Protein AF-A0A1V2LQH0-F1 (afdb_monomer_lite)

pLDDT: mean 71.54, std 21.29, range [29.44, 96.75]

Radius of gyration: 44.14 Å; chains: 1; bounding box: 110×47×124 Å

InterPro domains:
  IPR004579 ERCC1/RAD10/SWI10 family [PTHR12749] (112-235)
  IPR010994 RuvA domain 2-like [SSF47781] (163-234)

Foldseek 3Di:
DDDDDDDPPDPPPDPVVVVVVVVVVVVVVVVVVVVVPPPDDDDDDDDDDDDDDDDDDDDDDDDDDDDDPPDDPPPVVVVVVVVVVVVVVVVVVVVVVVVVVVVVVVCCVPPVVVVVVVVVVCVVVVHDDDDDPDPVSVVVVVVVVVVVCVPDPVSVVVVCCVVVVCPVVVVLVVQLVVLVVQPLDDSVNSVQLCVVQVDPVSCLVVLDLVVSVPRPPQDSVNSVSSCCVRVNDPDDDD

Secondary structure (DSSP, 8-state):
--------------HHHHHHHHHHHHHHHHHHHHHHSSS----------------------------------HHHHHHHHHHHHHHHHHHHHHHHHHHHHHHHHHHIIIIIHHHHHHHHHHHHTTPPP---SSHHHHHHHHHHHHHHHHH-HHHHHHHHHHHTSHHHHHHHHHHHHHHHTSTT--HHHHHHHHHHHSSHHHHHHH--HHHHHTSTT--HHHHHHHHHHHHS------

Organism: Pichia kudriavzevii (NCBI:txid4909)

Structure (mmCIF, N/CA/C/O backbone):
data_AF-A0A1V2LQH0-F1
#
_entry.id   AF-A0A1V2LQH0-F1
#
loop_
_atom_site.group_PDB
_atom_site.id
_atom_site.type_symbol
_atom_site.label_atom_id
_atom_site.label_alt_id
_atom_site.label_comp_id
_atom_site.label_asym_id
_atom_site.label_entity_id
_atom_site.label_seq_id
_atom_site.pdbx_PDB_ins_code
_atom_site.Cartn_x
_atom_site.Cartn_y
_atom_site.Cartn_z
_atom_site.occupancy
_atom_site.B_iso_or_equiv
_atom_site.auth_seq_id
_atom_site.auth_comp_id
_atom_site.auth_asym_id
_atom_site.auth_atom_id
_atom_site.pdbx_PDB_model_num
ATOM 1 N N . MET A 1 1 ? 39.963 -11.654 45.039 1.00 34.22 1 MET A N 1
ATOM 2 C CA . MET A 1 1 ? 40.114 -13.074 45.389 1.00 34.22 1 MET A CA 1
ATOM 3 C C . MET A 1 1 ? 38.703 -13.633 45.440 1.00 34.22 1 MET A C 1
ATOM 5 O O . MET A 1 1 ? 38.040 -13.462 46.450 1.00 34.22 1 MET A O 1
ATOM 9 N N . ASP A 1 2 ? 38.078 -13.850 44.282 1.00 34.78 2 ASP A N 1
ATOM 10 C CA . ASP A 1 2 ? 38.042 -15.123 43.516 1.00 34.78 2 ASP A CA 1
ATOM 11 C C . ASP A 1 2 ? 36.635 -15.714 43.760 1.00 34.78 2 ASP A C 1
ATOM 13 O O . ASP A 1 2 ? 36.203 -15.757 44.903 1.00 34.78 2 ASP A O 1
ATOM 17 N N . ASN A 1 3 ? 35.786 -16.117 42.816 1.00 34.09 3 ASN A N 1
ATOM 18 C CA . ASN A 1 3 ? 35.911 -16.420 41.399 1.00 34.09 3 ASN A CA 1
ATOM 19 C C . ASN A 1 3 ? 34.555 -16.191 40.700 1.00 34.09 3 ASN A C 1
ATOM 21 O O . ASN A 1 3 ? 33.496 -16.461 41.268 1.00 34.09 3 ASN A O 1
ATOM 25 N N . ASN A 1 4 ? 34.631 -15.756 39.440 1.00 42.69 4 ASN A N 1
ATOM 26 C CA . ASN A 1 4 ? 33.628 -15.998 38.402 1.00 42.69 4 ASN A CA 1
ATOM 27 C C . ASN A 1 4 ? 33.339 -17.500 38.289 1.00 42.69 4 ASN A C 1
ATOM 29 O O . ASN A 1 4 ? 34.293 -18.267 38.299 1.00 42.69 4 ASN A O 1
ATOM 33 N N . ASP A 1 5 ? 32.084 -17.900 38.075 1.00 40.38 5 ASP A N 1
ATOM 34 C CA . ASP A 1 5 ? 31.718 -18.713 36.905 1.00 40.38 5 ASP A CA 1
ATOM 35 C C . ASP A 1 5 ? 30.205 -18.974 36.874 1.00 40.38 5 ASP A C 1
ATOM 37 O O . ASP A 1 5 ? 29.647 -19.406 37.886 1.00 40.38 5 ASP A O 1
ATOM 41 N N . LYS A 1 6 ? 29.572 -18.747 35.712 1.00 38.22 6 LYS A N 1
ATOM 42 C CA . LYS A 1 6 ? 28.503 -19.574 35.108 1.00 38.22 6 LYS A CA 1
ATOM 43 C C . LYS A 1 6 ? 27.682 -18.814 34.055 1.00 38.22 6 LYS A C 1
ATOM 45 O O . LYS A 1 6 ? 26.882 -17.929 34.343 1.00 38.22 6 LYS A O 1
ATOM 50 N N . THR A 1 7 ? 27.833 -19.328 32.833 1.00 36.62 7 THR A N 1
ATOM 51 C CA . THR A 1 7 ? 26.870 -19.373 31.719 1.00 36.62 7 THR A CA 1
ATOM 52 C C . THR A 1 7 ? 26.747 -18.158 30.799 1.00 36.62 7 THR A C 1
ATOM 54 O O . THR A 1 7 ? 25.668 -17.606 30.612 1.00 36.62 7 THR A O 1
ATOM 57 N N . ALA A 1 8 ? 27.830 -17.853 30.080 1.00 32.44 8 ALA A N 1
ATOM 58 C CA . ALA A 1 8 ? 27.707 -17.456 28.679 1.00 32.44 8 ALA A CA 1
ATOM 59 C C . ALA A 1 8 ? 27.505 -18.736 27.848 1.00 32.44 8 ALA A C 1
ATOM 61 O O . ALA A 1 8 ? 28.406 -19.561 27.728 1.00 32.44 8 ALA A O 1
ATOM 62 N N . LYS A 1 9 ? 26.289 -18.959 27.343 1.00 35.16 9 LYS A N 1
ATOM 63 C CA . LYS A 1 9 ? 26.001 -20.064 26.423 1.00 35.16 9 LYS A CA 1
ATOM 64 C C . LYS A 1 9 ? 26.357 -19.577 25.019 1.00 35.16 9 LYS A C 1
ATOM 66 O O . LYS A 1 9 ? 25.529 -18.957 24.356 1.00 35.16 9 LYS A O 1
ATOM 71 N N . GLU A 1 10 ? 27.612 -19.783 24.625 1.00 35.62 10 GLU A N 1
ATOM 72 C CA . GLU A 1 10 ? 28.077 -19.572 23.253 1.00 35.62 10 GLU A CA 1
ATOM 73 C C . GLU A 1 10 ? 27.173 -20.344 22.289 1.00 35.62 10 GLU A C 1
ATOM 75 O O . GLU A 1 10 ? 26.991 -21.559 22.398 1.00 35.62 10 GLU A O 1
ATOM 80 N N . ILE A 1 11 ? 26.573 -19.620 21.346 1.00 41.00 11 ILE A N 1
ATOM 81 C CA . ILE A 1 11 ? 25.934 -20.212 20.177 1.00 41.00 11 ILE A CA 1
ATOM 82 C C . ILE A 1 11 ? 27.090 -20.690 19.303 1.00 41.00 11 ILE A C 1
ATOM 84 O O . ILE A 1 11 ? 27.660 -19.921 18.533 1.00 41.00 11 ILE A O 1
ATOM 88 N N . ASN A 1 12 ? 27.481 -21.948 19.501 1.00 39.31 12 ASN A N 1
ATOM 89 C CA . ASN A 1 12 ? 28.479 -22.628 18.692 1.00 39.31 12 ASN A CA 1
ATOM 90 C C . ASN A 1 12 ? 27.883 -22.833 17.291 1.00 39.31 12 ASN A C 1
ATOM 92 O O . ASN A 1 12 ? 27.176 -23.802 17.020 1.00 39.31 12 ASN A O 1
ATOM 96 N N . MET A 1 13 ? 28.054 -21.825 16.444 1.00 48.28 13 MET A N 1
ATOM 97 C CA . MET A 1 13 ? 27.671 -21.850 15.043 1.00 48.28 13 MET A CA 1
ATOM 98 C C . MET A 1 13 ? 28.798 -22.582 14.316 1.00 48.28 13 MET A C 1
ATOM 100 O O . MET A 1 13 ? 29.890 -22.036 14.178 1.00 48.28 13 MET A O 1
ATOM 104 N N . ASP A 1 14 ? 28.552 -23.842 13.944 1.00 47.84 14 ASP A N 1
ATOM 105 C CA . ASP A 1 14 ? 29.558 -24.741 13.375 1.00 47.84 14 ASP A CA 1
ATOM 106 C C . ASP A 1 14 ? 30.385 -24.041 12.285 1.00 47.84 14 ASP A C 1
ATOM 108 O O . ASP A 1 14 ? 29.873 -23.612 11.244 1.00 47.84 14 ASP A O 1
ATOM 112 N N . SER A 1 15 ? 31.695 -23.953 12.518 1.00 55.16 15 SER A N 1
ATOM 113 C CA . SER A 1 15 ? 32.688 -23.362 11.611 1.00 55.16 15 SER A CA 1
ATOM 114 C C . SER A 1 15 ? 32.701 -24.021 10.224 1.00 55.16 15 SER A C 1
ATOM 116 O O . SER A 1 15 ? 33.121 -23.403 9.244 1.00 55.16 15 SER A O 1
ATOM 118 N N . SER A 1 16 ? 32.165 -25.240 10.113 1.00 57.38 16 SER A N 1
ATOM 119 C CA . SER A 1 16 ? 31.966 -25.964 8.855 1.00 57.38 16 SER A CA 1
ATOM 120 C C . SER A 1 16 ? 30.895 -25.329 7.957 1.00 57.38 16 SER A C 1
ATOM 122 O O . SER A 1 16 ? 31.034 -25.343 6.732 1.00 57.38 16 SER A O 1
ATOM 124 N N . SER A 1 17 ? 29.862 -24.710 8.539 1.00 56.53 17 SER A N 1
ATOM 125 C CA . SER A 1 17 ? 28.750 -24.113 7.792 1.00 56.53 17 SER A CA 1
ATOM 126 C C . SER A 1 17 ? 29.176 -22.798 7.132 1.00 56.53 17 SER A C 1
ATOM 128 O O . SER A 1 17 ? 28.990 -22.614 5.929 1.00 56.53 17 SER A O 1
ATOM 130 N N . MET A 1 18 ? 29.894 -21.938 7.863 1.00 62.50 18 MET A N 1
ATOM 131 C CA . MET A 1 18 ? 30.517 -20.725 7.308 1.00 62.50 18 MET A CA 1
ATOM 132 C C . MET A 1 18 ? 31.590 -21.043 6.256 1.00 62.50 18 MET A C 1
ATOM 134 O O . MET A 1 18 ? 31.652 -20.369 5.228 1.00 62.50 18 MET A O 1
ATOM 138 N N . ALA A 1 19 ? 32.390 -22.098 6.457 1.00 62.75 19 ALA A N 1
ATOM 139 C CA . ALA A 1 19 ? 33.363 -22.553 5.461 1.00 62.75 19 ALA A CA 1
ATOM 140 C C . ALA A 1 19 ? 32.687 -23.031 4.163 1.00 62.75 19 ALA A C 1
ATOM 142 O O . ALA A 1 19 ? 33.185 -22.755 3.072 1.00 62.75 19 ALA A O 1
ATOM 143 N N . SER A 1 20 ? 31.525 -23.689 4.259 1.00 66.12 20 SER A N 1
ATOM 144 C CA . SER A 1 20 ? 30.758 -24.128 3.087 1.00 66.12 20 SER A CA 1
ATOM 145 C C . SER A 1 20 ? 30.168 -22.958 2.287 1.00 66.12 20 SER A C 1
ATOM 147 O O . SER A 1 20 ? 30.210 -22.973 1.054 1.00 66.12 20 SER A O 1
ATOM 149 N N . VAL A 1 21 ? 29.701 -21.912 2.978 1.00 67.31 21 VAL A N 1
ATOM 150 C CA . VAL A 1 21 ? 29.184 -20.681 2.362 1.00 67.31 21 VAL A CA 1
ATOM 151 C C . VAL A 1 21 ? 30.318 -19.894 1.706 1.00 67.31 21 VAL A C 1
ATOM 153 O O . VAL A 1 21 ? 30.191 -19.491 0.552 1.00 67.31 21 VAL A O 1
ATOM 156 N N . LEU A 1 22 ? 31.463 -19.745 2.378 1.00 68.69 22 LEU A N 1
ATOM 157 C CA . LEU A 1 22 ? 32.648 -19.094 1.807 1.00 68.69 22 LEU A CA 1
ATOM 158 C C . LEU A 1 22 ? 33.198 -19.852 0.592 1.00 68.69 22 LEU A C 1
ATOM 160 O O . LEU A 1 22 ? 33.567 -19.225 -0.399 1.00 68.69 22 LEU A O 1
ATOM 164 N N . ALA A 1 23 ? 33.186 -21.187 0.617 1.00 67.81 23 ALA A N 1
ATOM 165 C CA . ALA A 1 23 ? 33.568 -22.002 -0.534 1.00 67.81 23 ALA A CA 1
ATOM 166 C C . ALA A 1 23 ? 32.584 -21.858 -1.709 1.00 67.81 23 ALA A C 1
ATOM 168 O O . ALA A 1 23 ? 33.001 -21.879 -2.865 1.00 67.81 23 ALA A O 1
ATOM 169 N N . ALA A 1 24 ? 31.284 -21.690 -1.442 1.00 66.75 24 ALA A N 1
ATOM 170 C CA . ALA A 1 24 ? 30.290 -21.423 -2.482 1.00 66.75 24 ALA A CA 1
ATOM 171 C C . ALA A 1 24 ? 30.449 -20.021 -3.097 1.00 66.75 24 ALA A C 1
ATOM 173 O O . ALA A 1 24 ? 30.357 -19.877 -4.314 1.00 66.75 24 ALA A O 1
ATOM 174 N N . VAL A 1 25 ? 30.751 -19.011 -2.277 1.00 73.44 25 VAL A N 1
ATOM 175 C CA . VAL A 1 25 ? 31.028 -17.640 -2.738 1.00 73.44 25 VAL A CA 1
ATOM 176 C C . VAL A 1 25 ? 32.334 -17.575 -3.541 1.00 73.44 25 VAL A C 1
ATOM 178 O O . VAL A 1 25 ? 32.381 -16.893 -4.561 1.00 73.44 25 VAL A O 1
ATOM 181 N N . GLY A 1 26 ? 33.365 -18.328 -3.139 1.00 67.06 26 GLY A N 1
ATOM 182 C CA . GLY A 1 26 ? 34.610 -18.466 -3.903 1.00 67.06 26 GLY A CA 1
ATOM 183 C C . GLY A 1 26 ? 34.381 -19.070 -5.291 1.00 67.06 26 GLY A C 1
ATOM 184 O O . GLY A 1 26 ? 34.800 -18.485 -6.283 1.00 67.06 26 GLY A O 1
ATOM 185 N N . ARG A 1 27 ? 33.608 -20.163 -5.376 1.00 67.75 27 ARG A N 1
ATOM 186 C CA . ARG A 1 27 ? 33.260 -20.798 -6.661 1.00 67.75 27 ARG A CA 1
ATOM 187 C C . ARG A 1 27 ? 32.496 -19.867 -7.608 1.00 67.75 27 ARG A C 1
ATOM 189 O O . ARG A 1 27 ? 32.801 -19.843 -8.793 1.00 67.75 27 ARG A O 1
ATOM 196 N N . MET A 1 28 ? 31.569 -19.054 -7.090 1.00 64.12 28 MET A N 1
ATOM 197 C CA . MET A 1 28 ? 30.862 -18.052 -7.903 1.00 64.12 28 MET A CA 1
ATOM 198 C C . MET A 1 28 ? 31.787 -16.948 -8.440 1.00 64.12 28 MET A C 1
ATOM 200 O O . MET A 1 28 ? 31.543 -16.426 -9.526 1.00 64.12 28 MET A O 1
ATOM 204 N N . ARG A 1 29 ? 32.847 -16.583 -7.706 1.00 65.31 29 ARG A N 1
ATOM 205 C CA . ARG A 1 29 ? 33.834 -15.599 -8.176 1.00 65.31 29 ARG A CA 1
ATOM 206 C C . ARG A 1 29 ? 34.732 -16.177 -9.270 1.00 65.31 29 ARG A C 1
ATOM 208 O O . ARG A 1 29 ? 34.960 -15.508 -10.273 1.00 65.31 29 ARG A O 1
ATOM 215 N N . ASP A 1 30 ? 35.172 -17.420 -9.108 1.00 64.19 30 ASP A N 1
ATOM 216 C CA . ASP A 1 30 ? 36.060 -18.084 -10.069 1.00 64.19 30 ASP A CA 1
ATOM 217 C C . ASP A 1 30 ? 35.333 -18.404 -11.396 1.00 64.19 30 ASP A C 1
ATOM 219 O O . ASP A 1 30 ? 35.929 -18.329 -12.473 1.00 64.19 30 ASP A O 1
ATOM 223 N N . GLU A 1 31 ? 34.023 -18.684 -11.354 1.00 62.97 31 GLU A N 1
ATOM 224 C CA . GLU A 1 31 ? 33.181 -18.810 -12.557 1.00 62.97 31 GLU A CA 1
ATOM 225 C C . GLU A 1 31 ? 33.022 -17.474 -13.309 1.00 62.97 31 GLU A C 1
ATOM 227 O O . GLU A 1 31 ? 32.952 -17.460 -14.540 1.00 62.97 31 GLU A O 1
ATOM 232 N N . PHE A 1 32 ? 33.033 -16.343 -12.597 1.00 55.88 32 PHE A N 1
ATOM 233 C CA . PHE A 1 32 ? 32.940 -15.011 -13.201 1.00 55.88 32 PHE A CA 1
ATOM 234 C C . PHE A 1 32 ? 34.267 -14.559 -13.844 1.00 55.88 32 PHE A C 1
ATOM 236 O O . PHE A 1 32 ? 34.254 -13.921 -14.898 1.00 55.88 32 PHE A O 1
ATOM 243 N N . GLU A 1 33 ? 35.418 -14.932 -13.273 1.00 54.66 33 GLU A N 1
ATOM 244 C CA . GLU A 1 33 ? 36.743 -14.618 -13.843 1.00 54.66 33 GLU A CA 1
ATOM 245 C C . GLU A 1 33 ? 37.107 -15.513 -15.047 1.00 54.66 33 GLU A C 1
ATOM 247 O O . GLU A 1 33 ? 37.666 -15.024 -16.036 1.00 54.66 33 GLU A O 1
ATOM 252 N N . ASN A 1 34 ? 36.709 -16.791 -15.041 1.00 50.84 34 ASN A N 1
ATOM 253 C CA . ASN A 1 34 ? 36.910 -17.694 -16.186 1.00 50.84 34 ASN A CA 1
ATOM 254 C C . ASN A 1 34 ? 35.961 -17.412 -17.367 1.00 50.84 34 ASN A C 1
ATOM 256 O O . ASN A 1 34 ? 36.285 -17.743 -18.506 1.00 50.84 34 ASN A O 1
ATOM 260 N N . GLY A 1 35 ? 34.815 -16.760 -17.136 1.00 41.97 35 GLY A N 1
ATOM 261 C CA . GLY A 1 35 ? 33.926 -16.296 -18.210 1.00 41.97 35 GLY A CA 1
ATOM 262 C C . GLY A 1 35 ? 34.449 -15.069 -18.971 1.00 41.97 35 GLY A C 1
ATOM 263 O O . GLY A 1 35 ? 34.072 -14.852 -20.121 1.00 41.97 35 GLY A O 1
ATOM 264 N N . SER A 1 36 ? 35.340 -14.281 -18.359 1.00 42.34 36 SER A N 1
ATOM 265 C CA . SER A 1 36 ? 35.844 -13.015 -18.920 1.00 42.34 36 SER A CA 1
ATOM 266 C C . SER A 1 36 ? 37.152 -13.167 -19.719 1.00 42.34 36 SER A C 1
ATOM 268 O O . SER A 1 36 ? 37.535 -12.279 -20.476 1.00 42.34 36 SER A O 1
ATOM 270 N N . SER A 1 37 ? 37.832 -14.311 -19.606 1.00 39.25 37 SER A N 1
ATOM 271 C CA . SER A 1 37 ? 39.101 -14.610 -20.295 1.00 39.25 37 SER A CA 1
ATOM 272 C C . SER A 1 37 ? 38.936 -15.336 -21.644 1.00 39.25 37 SER A C 1
ATOM 274 O O . SER A 1 37 ? 39.925 -15.607 -22.320 1.00 39.25 37 SER A O 1
ATOM 276 N N . ALA A 1 38 ? 37.700 -15.600 -22.088 1.00 40.72 38 ALA A N 1
ATOM 277 C CA . ALA A 1 38 ? 37.408 -16.286 -23.354 1.00 40.72 38 ALA A CA 1
ATOM 278 C C . ALA A 1 38 ? 37.284 -15.362 -24.590 1.00 40.72 38 ALA A C 1
ATOM 280 O O . ALA A 1 38 ? 36.949 -15.839 -25.674 1.00 40.72 38 ALA A O 1
ATOM 281 N N . LEU A 1 39 ? 37.554 -14.056 -24.471 1.00 40.28 39 LEU A N 1
ATOM 282 C CA . LEU A 1 39 ? 37.499 -13.107 -25.595 1.00 40.28 39 LEU A CA 1
ATOM 283 C C . LEU A 1 39 ? 38.696 -12.149 -25.629 1.00 40.28 39 LEU A C 1
ATOM 285 O O . LEU A 1 39 ? 38.529 -10.939 -25.719 1.00 40.28 39 LEU A O 1
ATOM 289 N N . THR A 1 40 ? 39.914 -12.681 -25.624 1.00 39.31 40 THR A N 1
ATOM 290 C CA . THR A 1 40 ? 41.080 -11.959 -26.151 1.00 39.31 40 THR A CA 1
ATOM 291 C C . THR A 1 40 ? 42.088 -12.948 -26.734 1.00 39.31 40 THR A C 1
ATOM 293 O O . THR A 1 40 ? 42.411 -13.955 -26.112 1.00 39.31 40 THR A O 1
ATOM 296 N N . ASN A 1 41 ? 42.594 -12.604 -27.926 1.00 34.72 41 ASN A N 1
ATOM 297 C CA . ASN A 1 41 ? 43.759 -13.156 -28.640 1.00 34.72 41 ASN A CA 1
ATOM 298 C C . ASN A 1 41 ? 43.462 -14.135 -29.797 1.00 34.72 41 ASN A C 1
ATOM 300 O O . ASN A 1 41 ? 43.472 -15.354 -29.648 1.00 34.72 41 ASN A O 1
ATOM 304 N N . GLN A 1 42 ? 43.338 -13.572 -31.003 1.00 32.62 42 GLN A N 1
ATOM 305 C CA . GLN A 1 42 ? 43.927 -14.162 -32.210 1.00 32.62 42 GLN A CA 1
ATOM 306 C C . GLN A 1 42 ? 44.938 -13.161 -32.782 1.00 32.62 42 GLN A C 1
ATOM 308 O O . GLN A 1 42 ? 44.631 -12.410 -33.700 1.00 32.62 42 GLN A O 1
ATOM 313 N N . ASP A 1 43 ? 46.143 -13.157 -32.213 1.00 32.25 43 ASP A N 1
ATOM 314 C CA . ASP A 1 43 ? 47.338 -12.617 -32.859 1.00 32.25 43 ASP A CA 1
ATOM 315 C C . ASP A 1 43 ? 48.049 -13.783 -33.554 1.00 32.25 43 ASP A C 1
ATOM 317 O O . ASP A 1 43 ? 48.580 -14.687 -32.906 1.00 32.25 43 ASP A O 1
ATOM 321 N N . THR A 1 44 ? 48.031 -13.800 -34.886 1.00 40.66 44 THR A N 1
ATOM 322 C CA . THR A 1 44 ? 48.867 -14.703 -35.682 1.00 40.66 44 THR A CA 1
ATOM 323 C C . THR A 1 44 ? 50.217 -14.051 -35.947 1.00 40.66 44 THR A C 1
ATOM 325 O O . THR A 1 44 ? 50.335 -13.135 -36.761 1.00 40.66 44 THR A O 1
ATOM 328 N N . ASP A 1 45 ? 51.223 -14.576 -35.260 1.00 33.22 45 ASP A N 1
ATOM 329 C CA . ASP A 1 45 ? 52.650 -14.434 -35.523 1.00 33.22 45 ASP A CA 1
ATOM 330 C C . ASP A 1 45 ? 53.012 -15.067 -36.885 1.00 33.22 45 ASP A C 1
ATOM 332 O O . ASP A 1 45 ? 52.655 -16.214 -37.164 1.00 33.22 45 ASP A O 1
ATOM 336 N N . MET A 1 46 ? 53.714 -14.330 -37.753 1.00 33.41 46 MET A N 1
ATOM 337 C CA . MET A 1 46 ? 54.316 -14.869 -38.981 1.00 33.41 46 MET A CA 1
ATOM 338 C C . MET A 1 46 ? 55.769 -14.412 -39.099 1.00 33.41 46 MET A C 1
ATOM 340 O O . MET A 1 46 ? 56.113 -13.364 -39.650 1.00 33.41 46 MET A O 1
ATOM 344 N N . SER A 1 47 ? 56.615 -15.285 -38.563 1.00 34.19 47 SER A N 1
ATOM 345 C CA . SER A 1 47 ? 58.065 -15.308 -38.656 1.00 34.19 47 SER A CA 1
ATOM 346 C C . SER A 1 47 ? 58.612 -15.323 -40.088 1.00 34.19 47 SER A C 1
ATOM 348 O O . SER A 1 47 ? 58.043 -15.867 -41.034 1.00 34.19 47 SER A O 1
ATOM 350 N N . HIS A 1 48 ? 59.812 -14.756 -40.196 1.00 37.59 48 HIS A N 1
ATOM 351 C CA . HIS A 1 48 ? 60.697 -14.718 -41.351 1.00 37.59 48 HIS A CA 1
ATOM 352 C C . HIS A 1 48 ? 60.796 -16.021 -42.168 1.00 37.59 48 HIS A C 1
ATOM 354 O O . HIS A 1 48 ? 61.300 -17.038 -41.696 1.00 37.59 48 HIS A O 1
ATOM 360 N N . LYS A 1 49 ? 60.554 -15.905 -43.479 1.00 32.25 49 LYS A N 1
ATOM 361 C CA . LYS A 1 49 ? 61.330 -16.618 -44.503 1.00 32.25 49 LYS A CA 1
ATOM 362 C C . LYS A 1 49 ? 61.837 -15.622 -45.540 1.00 32.25 49 LYS A C 1
ATOM 364 O O . LYS A 1 49 ? 61.113 -15.193 -46.430 1.00 32.25 49 LYS A O 1
ATOM 369 N N . ARG A 1 50 ? 63.119 -15.264 -45.420 1.00 31.58 50 ARG A N 1
ATOM 370 C CA . ARG A 1 50 ? 63.894 -14.697 -46.528 1.00 31.58 50 ARG A CA 1
ATOM 371 C C . ARG A 1 50 ? 64.037 -15.780 -47.595 1.00 31.58 50 ARG A C 1
ATOM 373 O O . ARG A 1 50 ? 64.669 -16.801 -47.338 1.00 31.58 50 ARG A O 1
ATOM 380 N N . GLN A 1 51 ? 63.500 -15.532 -48.783 1.00 33.31 51 GLN A N 1
ATOM 381 C CA . GLN A 1 51 ? 63.889 -16.249 -49.991 1.00 33.31 51 GLN A CA 1
ATOM 382 C C . GLN A 1 51 ? 64.591 -15.278 -50.939 1.00 33.31 51 GLN A C 1
ATOM 384 O O . GLN A 1 51 ? 64.151 -14.157 -51.178 1.00 33.31 51 GLN A O 1
ATOM 389 N N . LYS A 1 52 ? 65.761 -15.728 -51.374 1.00 35.00 52 LYS A N 1
ATOM 390 C CA . LYS A 1 52 ? 66.752 -15.067 -52.213 1.00 35.00 52 LYS A CA 1
ATOM 391 C C . LYS A 1 52 ? 66.359 -15.270 -53.680 1.00 35.00 52 LYS A C 1
ATOM 393 O O . LYS A 1 52 ? 66.258 -16.419 -54.091 1.00 35.00 52 LYS A O 1
ATOM 398 N N . VAL A 1 53 ? 66.175 -14.189 -54.439 1.00 35.31 53 VAL A N 1
ATOM 399 C CA . VAL A 1 53 ? 66.156 -14.169 -55.918 1.00 35.31 53 VAL A CA 1
ATOM 400 C C . VAL A 1 53 ? 66.762 -12.818 -56.331 1.00 35.31 53 VAL A C 1
ATOM 402 O O . VAL A 1 53 ? 66.171 -11.775 -56.078 1.00 35.31 53 VAL A O 1
ATOM 405 N N . GLU A 1 54 ? 68.078 -12.724 -56.509 1.00 34.38 54 GLU A N 1
ATOM 406 C CA . GLU A 1 54 ? 68.810 -12.859 -57.781 1.00 34.38 54 GLU A CA 1
ATOM 407 C C . GLU A 1 54 ? 68.366 -11.905 -58.908 1.00 34.38 54 GLU A C 1
ATOM 409 O O . GLU A 1 54 ? 67.317 -12.055 -59.519 1.00 34.38 54 GLU A O 1
ATOM 414 N N . SER A 1 55 ? 69.258 -10.933 -59.147 1.00 30.88 55 SER A N 1
ATOM 415 C CA . SER A 1 55 ? 69.632 -10.301 -60.419 1.00 30.88 55 SER A CA 1
ATOM 416 C C . SER A 1 55 ? 68.536 -9.816 -61.371 1.00 30.88 55 SER A C 1
ATOM 418 O O . SER A 1 55 ? 67.910 -10.578 -62.100 1.00 30.88 55 SER A O 1
ATOM 420 N N . ALA A 1 56 ? 68.471 -8.490 -61.494 1.00 38.56 56 ALA A N 1
ATOM 421 C CA . ALA A 1 56 ? 67.970 -7.817 -62.683 1.00 38.56 56 ALA A CA 1
ATOM 422 C C . ALA A 1 56 ? 68.758 -8.225 -63.942 1.00 38.56 56 ALA A C 1
ATOM 424 O O . ALA A 1 56 ? 69.987 -8.327 -63.887 1.00 38.56 56 ALA A O 1
ATOM 425 N N . PRO A 1 57 ? 68.093 -8.271 -65.104 1.00 40.53 57 PRO A N 1
ATOM 426 C CA . PRO A 1 57 ? 68.697 -7.834 -66.344 1.00 40.53 57 PRO A CA 1
ATOM 427 C C . PRO A 1 57 ? 68.014 -6.553 -66.825 1.00 40.53 57 PRO A C 1
ATOM 429 O O . PRO A 1 57 ? 66.792 -6.405 -66.830 1.00 40.53 57 PRO A O 1
ATOM 432 N N . ALA A 1 58 ? 68.847 -5.602 -67.219 1.00 38.94 58 ALA A N 1
ATOM 433 C CA . ALA A 1 58 ? 68.423 -4.405 -67.909 1.00 38.94 58 ALA A CA 1
ATOM 434 C C . ALA A 1 58 ? 67.989 -4.708 -69.354 1.00 38.94 58 ALA A C 1
ATOM 436 O O . ALA A 1 58 ? 68.510 -5.623 -69.989 1.00 38.94 58 ALA A O 1
ATOM 437 N N . CYS A 1 59 ? 67.170 -3.780 -69.868 1.00 35.97 59 CYS A N 1
ATOM 438 C CA . CYS A 1 59 ? 67.002 -3.373 -71.271 1.00 35.97 59 CYS A CA 1
ATOM 439 C C . CYS A 1 59 ? 65.752 -3.893 -72.004 1.00 35.97 59 CYS A C 1
ATOM 441 O O . CYS A 1 59 ? 65.689 -5.053 -72.382 1.00 35.97 59 CYS A O 1
ATOM 443 N N . PHE A 1 60 ? 64.828 -2.979 -72.340 1.00 29.44 60 PHE A N 1
ATOM 444 C CA . PHE A 1 60 ? 64.686 -2.501 -73.726 1.00 29.44 60 PHE A CA 1
ATOM 445 C C . PHE A 1 60 ? 63.826 -1.223 -73.784 1.00 29.44 60 PHE A C 1
ATOM 447 O O . PHE A 1 60 ? 62.686 -1.205 -73.327 1.00 29.44 60 PHE A O 1
ATOM 454 N N . LYS A 1 61 ? 64.360 -0.131 -74.349 1.00 50.66 61 LYS A N 1
ATOM 455 C CA . LYS A 1 61 ? 63.565 1.053 -74.717 1.00 50.66 61 LYS A CA 1
ATOM 456 C C . LYS A 1 61 ? 62.833 0.750 -76.022 1.00 50.66 61 LYS A C 1
ATOM 458 O O . LYS A 1 61 ? 63.498 0.608 -77.040 1.00 50.66 61 LYS A O 1
ATOM 463 N N . THR A 1 62 ? 61.502 0.766 -76.026 1.00 34.53 62 THR A N 1
ATOM 464 C CA . THR A 1 62 ? 60.731 1.076 -77.239 1.00 34.53 62 THR A CA 1
ATOM 465 C C . THR A 1 62 ? 5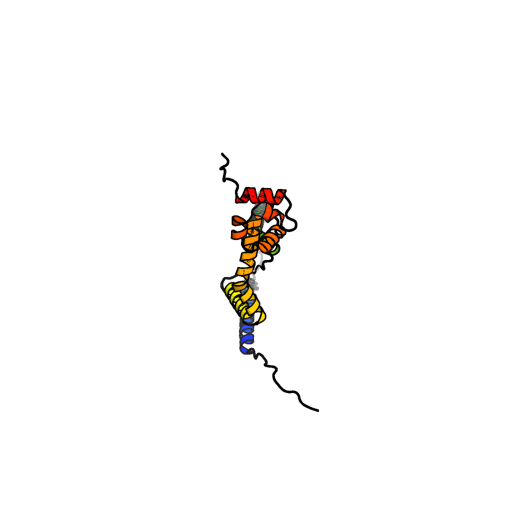9.526 1.960 -76.912 1.00 34.53 62 THR A C 1
ATOM 467 O O . THR A 1 62 ? 58.696 1.642 -76.075 1.00 34.53 62 THR A O 1
ATOM 470 N N . SER A 1 63 ? 59.525 3.112 -77.582 1.00 37.06 63 SER A N 1
ATOM 471 C CA . SER A 1 63 ? 58.402 3.701 -78.313 1.00 37.06 63 SER A CA 1
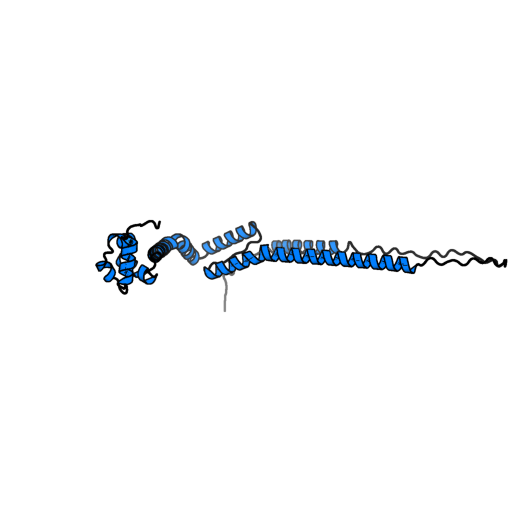ATOM 472 C C . SER A 1 63 ? 57.115 4.065 -77.568 1.00 37.06 63 SER A C 1
ATOM 474 O O . SER A 1 63 ? 56.330 3.232 -77.135 1.00 37.06 63 SER A O 1
ATOM 476 N N . ARG A 1 64 ? 56.876 5.381 -77.569 1.00 45.03 64 ARG A N 1
ATOM 477 C CA . ARG A 1 64 ? 55.614 6.066 -77.282 1.00 45.03 64 ARG A CA 1
ATOM 478 C C . ARG A 1 64 ? 54.417 5.331 -77.897 1.00 45.03 64 ARG A C 1
ATOM 480 O O . ARG A 1 64 ? 54.253 5.342 -79.113 1.00 45.03 64 ARG A O 1
ATOM 487 N N . LEU A 1 65 ? 53.526 4.844 -77.046 1.00 38.69 65 LEU A N 1
ATOM 488 C CA . LEU A 1 65 ? 52.093 4.871 -77.302 1.00 38.69 65 LEU A CA 1
ATOM 489 C C . LEU A 1 65 ? 51.448 5.560 -76.104 1.00 38.69 65 LEU A C 1
ATOM 491 O O . LEU A 1 65 ? 51.661 5.174 -74.957 1.00 38.69 65 LEU A O 1
ATOM 495 N N . ASN A 1 66 ? 50.728 6.639 -76.397 1.00 47.66 66 ASN A N 1
ATOM 496 C CA . ASN A 1 66 ? 49.875 7.335 -75.451 1.00 47.66 66 ASN A CA 1
ATOM 497 C C . ASN A 1 66 ? 48.879 6.336 -74.859 1.00 47.66 66 ASN A C 1
ATOM 499 O O . ASN A 1 66 ? 47.947 5.918 -75.538 1.00 47.66 66 ASN A O 1
ATOM 503 N N . TYR A 1 67 ? 49.068 5.987 -73.594 1.00 42.66 67 TYR A N 1
ATOM 504 C CA . TYR A 1 67 ? 48.020 5.423 -72.762 1.00 42.66 67 TYR A CA 1
ATOM 505 C C . TYR A 1 67 ? 47.941 6.319 -71.532 1.00 42.66 67 TYR A C 1
ATOM 507 O O . TYR A 1 67 ? 48.734 6.196 -70.600 1.00 42.66 67 TYR A O 1
ATOM 515 N N . GLN A 1 68 ? 47.046 7.305 -71.579 1.00 45.50 68 GLN A N 1
ATOM 516 C CA . GLN A 1 68 ? 46.590 7.956 -70.359 1.00 45.50 68 GLN A CA 1
ATOM 517 C C . GLN A 1 68 ? 45.726 6.925 -69.627 1.00 45.50 68 GLN A C 1
ATOM 519 O O . GLN A 1 68 ? 44.731 6.482 -70.202 1.00 45.50 68 GLN A O 1
ATOM 524 N N . PRO A 1 69 ? 46.062 6.503 -68.398 1.00 48.69 69 PRO A N 1
ATOM 525 C CA . PRO A 1 69 ? 45.062 5.871 -67.568 1.00 48.69 69 PRO A CA 1
ATOM 526 C C . PRO A 1 69 ? 44.117 6.990 -67.127 1.00 48.69 69 PRO A C 1
ATOM 528 O O . PRO A 1 69 ? 44.484 7.847 -66.325 1.00 48.69 69 PRO A O 1
ATOM 531 N N . GLU A 1 70 ? 42.910 7.023 -67.681 1.00 55.09 70 GLU A N 1
ATOM 532 C CA . GLU A 1 70 ? 41.803 7.728 -67.044 1.00 55.09 70 GLU A CA 1
ATOM 533 C C . GLU A 1 70 ? 41.614 7.093 -65.659 1.00 55.09 70 GLU A C 1
ATOM 535 O O . GLU A 1 70 ? 41.159 5.957 -65.528 1.00 55.09 70 GLU A O 1
ATOM 540 N N . CYS A 1 71 ? 42.079 7.784 -64.617 1.00 47.38 71 CYS A N 1
ATOM 541 C CA . CYS A 1 71 ? 41.970 7.341 -63.234 1.00 47.38 71 CYS A CA 1
ATOM 542 C C . CYS A 1 71 ? 40.485 7.232 -62.850 1.00 47.38 71 CYS A C 1
ATOM 544 O O . CYS A 1 71 ? 39.807 8.263 -62.819 1.00 47.38 71 CYS A O 1
ATOM 546 N N . PRO A 1 72 ? 39.961 6.045 -62.487 1.00 58.62 72 PRO A N 1
ATOM 547 C CA . PRO A 1 72 ? 38.626 5.959 -61.922 1.00 58.62 72 PRO A CA 1
ATOM 548 C C . PRO A 1 72 ? 38.624 6.691 -60.578 1.00 58.62 72 PRO A C 1
ATOM 550 O O . PRO A 1 72 ? 39.517 6.531 -59.745 1.00 58.62 72 PRO A O 1
ATOM 553 N N . SER A 1 73 ? 37.619 7.527 -60.376 1.00 62.91 73 SER A N 1
ATOM 554 C CA . SER A 1 73 ? 37.413 8.396 -59.223 1.00 62.91 73 SER A CA 1
ATOM 555 C C . SER A 1 73 ? 37.205 7.626 -57.904 1.00 62.91 73 SER A C 1
ATOM 557 O O . SER A 1 73 ? 36.073 7.448 -57.452 1.00 62.91 73 SER A O 1
ATOM 559 N N . TRP A 1 74 ? 38.288 7.214 -57.239 1.00 53.09 74 TRP A N 1
ATOM 560 C CA . TRP A 1 74 ? 38.268 6.598 -55.897 1.00 53.09 74 TRP A CA 1
ATOM 561 C C . TRP A 1 74 ? 37.584 7.460 -54.818 1.00 53.09 74 TRP A C 1
ATOM 563 O O . TRP A 1 74 ? 37.086 6.935 -53.822 1.00 53.09 74 TRP A O 1
ATOM 573 N N . ASN A 1 75 ? 37.494 8.776 -55.037 1.00 67.31 75 ASN A N 1
ATOM 574 C CA . ASN A 1 75 ? 36.841 9.711 -54.119 1.00 67.31 75 ASN A CA 1
ATOM 575 C C . ASN A 1 75 ? 35.343 9.429 -53.943 1.00 67.31 75 ASN A C 1
ATOM 577 O O . ASN A 1 75 ? 34.839 9.521 -52.827 1.00 67.31 75 ASN A O 1
ATOM 581 N N . HIS A 1 76 ? 34.623 9.052 -55.005 1.00 73.38 76 HIS A N 1
ATOM 582 C CA . HIS A 1 76 ? 33.180 8.821 -54.896 1.00 73.38 76 HIS A CA 1
ATOM 583 C C . HIS A 1 76 ? 32.866 7.571 -54.064 1.00 73.38 76 HIS A C 1
ATOM 585 O O . HIS A 1 76 ? 32.009 7.632 -53.187 1.00 73.38 76 HIS A O 1
ATOM 591 N N . THR A 1 77 ? 33.604 6.474 -54.250 1.00 81.81 77 THR A N 1
ATOM 592 C CA . THR A 1 77 ? 33.416 5.234 -53.477 1.00 81.81 77 THR A CA 1
ATOM 593 C C . THR A 1 77 ? 33.683 5.440 -51.984 1.00 81.81 77 THR A C 1
ATOM 595 O O . THR A 1 77 ? 32.914 4.961 -51.152 1.00 81.81 77 THR A O 1
ATOM 598 N N . TYR A 1 78 ? 34.725 6.199 -51.629 1.00 84.00 78 TYR A N 1
ATOM 599 C CA . TYR A 1 78 ? 35.055 6.487 -50.229 1.00 84.00 78 TYR A CA 1
ATOM 600 C C . TYR A 1 78 ? 33.979 7.342 -49.542 1.00 84.00 78 TYR A C 1
ATOM 602 O O . TYR A 1 78 ? 33.584 7.056 -48.413 1.00 84.00 78 TYR A O 1
ATOM 610 N N . ILE A 1 79 ? 33.447 8.347 -50.247 1.00 89.06 79 ILE A N 1
ATOM 611 C CA . ILE A 1 79 ? 32.344 9.184 -49.755 1.00 89.06 79 ILE A CA 1
ATOM 612 C C . ILE A 1 79 ? 31.080 8.338 -49.531 1.00 89.06 79 ILE A C 1
ATOM 614 O O . ILE A 1 79 ? 30.441 8.472 -48.490 1.00 89.06 79 ILE A O 1
ATOM 618 N N . TYR A 1 80 ? 30.746 7.425 -50.450 1.00 89.94 80 TYR A N 1
ATOM 619 C CA . TYR A 1 80 ? 29.598 6.524 -50.289 1.00 89.94 80 TYR A CA 1
ATOM 620 C C . TYR A 1 80 ? 29.736 5.594 -49.078 1.00 89.94 80 TYR A C 1
ATOM 622 O O . TYR A 1 80 ? 28.790 5.466 -48.301 1.00 89.94 80 TYR A O 1
ATOM 630 N N . ILE A 1 81 ? 30.907 4.979 -48.882 1.00 91.31 81 ILE A N 1
ATOM 631 C CA . ILE A 1 81 ? 31.165 4.106 -47.726 1.00 91.31 81 ILE A CA 1
ATOM 632 C C . ILE A 1 81 ? 31.082 4.906 -46.419 1.00 91.31 81 ILE A C 1
ATOM 634 O O . ILE A 1 81 ? 30.468 4.447 -45.456 1.00 91.31 81 ILE A O 1
ATOM 638 N N . TYR A 1 82 ? 31.638 6.120 -46.388 1.00 92.94 82 TYR A N 1
ATOM 639 C CA . TYR A 1 82 ? 31.574 6.991 -45.215 1.00 92.94 82 TYR A CA 1
ATOM 640 C C . TYR A 1 82 ? 30.133 7.378 -44.857 1.00 92.94 82 TYR A C 1
ATOM 642 O O . TYR A 1 82 ? 29.730 7.249 -43.702 1.00 92.94 82 TYR A O 1
ATOM 650 N N . ILE A 1 83 ? 29.334 7.794 -45.847 1.00 93.81 83 ILE A N 1
ATOM 651 C CA . ILE A 1 83 ? 27.915 8.122 -45.649 1.00 93.81 83 ILE A CA 1
ATOM 652 C C . ILE A 1 83 ? 27.143 6.889 -45.163 1.00 93.81 83 ILE A C 1
ATOM 654 O O . ILE A 1 83 ? 26.338 6.999 -44.240 1.00 93.81 83 ILE A O 1
ATOM 658 N N . TYR A 1 84 ? 27.413 5.710 -45.728 1.00 94.69 84 TYR A N 1
ATOM 659 C CA . TYR A 1 84 ? 26.769 4.463 -45.313 1.00 94.69 84 TYR A CA 1
ATOM 660 C C . TYR A 1 84 ? 27.070 4.113 -43.849 1.00 94.69 84 TYR A C 1
ATOM 662 O O . TYR A 1 84 ? 26.147 3.850 -43.077 1.00 94.69 84 TYR A O 1
ATOM 670 N N . ILE A 1 85 ? 28.341 4.172 -43.438 1.00 94.75 85 ILE A N 1
ATOM 671 C CA . ILE A 1 85 ? 28.748 3.922 -42.047 1.00 94.75 85 ILE A CA 1
ATOM 672 C C . ILE A 1 85 ? 28.125 4.964 -41.109 1.00 94.75 85 ILE A C 1
ATOM 674 O O . ILE A 1 85 ? 27.626 4.606 -40.044 1.00 94.75 85 ILE A O 1
ATOM 678 N N . TYR A 1 86 ? 28.101 6.237 -41.509 1.00 95.94 86 TYR A N 1
ATOM 679 C CA . TYR A 1 86 ? 27.493 7.306 -40.719 1.00 95.94 86 TYR A CA 1
ATOM 680 C C . TYR A 1 86 ? 25.995 7.072 -40.488 1.00 95.94 86 TYR A C 1
ATOM 682 O O . TYR A 1 86 ? 25.530 7.133 -39.350 1.00 95.94 86 TYR A O 1
ATOM 690 N N . ILE A 1 87 ? 25.246 6.743 -41.546 1.00 95.69 87 ILE A N 1
ATOM 691 C CA . ILE A 1 87 ? 23.815 6.424 -41.448 1.00 95.69 87 ILE A CA 1
ATOM 692 C C . ILE A 1 87 ? 23.603 5.186 -40.569 1.00 95.69 87 ILE A C 1
ATOM 694 O O . ILE A 1 87 ? 22.711 5.186 -39.724 1.00 95.69 87 ILE A O 1
ATOM 698 N N . TYR A 1 88 ? 24.437 4.155 -40.716 1.00 96.12 88 TYR A N 1
ATOM 699 C CA . TYR A 1 88 ? 24.343 2.941 -39.907 1.00 96.12 88 TYR A CA 1
ATOM 700 C C . TYR A 1 88 ? 24.547 3.224 -38.413 1.00 96.12 88 TYR A C 1
ATOM 702 O O . TYR A 1 88 ? 23.731 2.810 -37.588 1.00 96.12 88 TYR A O 1
ATOM 710 N N . ILE A 1 89 ? 25.590 3.982 -38.059 1.00 96.19 89 ILE A N 1
ATOM 711 C CA . ILE A 1 89 ? 25.853 4.385 -36.671 1.00 96.19 89 ILE A CA 1
ATOM 712 C C . ILE A 1 89 ? 24.703 5.247 -36.138 1.00 96.19 89 ILE A C 1
ATOM 714 O O . ILE A 1 89 ? 24.258 5.041 -35.009 1.00 96.19 89 ILE A O 1
ATOM 718 N N . TYR A 1 90 ? 24.182 6.174 -36.944 1.00 96.56 90 TYR A N 1
ATOM 719 C CA . TYR A 1 90 ? 23.055 7.021 -36.556 1.00 96.56 90 TYR A CA 1
ATOM 720 C C . TYR A 1 90 ? 21.801 6.198 -36.237 1.00 96.56 90 TYR A C 1
ATOM 722 O O . TYR A 1 90 ? 21.198 6.377 -35.177 1.00 96.56 90 TYR A O 1
ATOM 730 N N . ILE A 1 91 ? 21.439 5.256 -37.112 1.00 96.31 91 ILE A N 1
ATOM 731 C CA . ILE A 1 91 ? 20.295 4.360 -36.900 1.00 96.31 91 ILE A CA 1
ATOM 732 C C . ILE A 1 91 ? 20.517 3.495 -35.654 1.00 96.31 91 ILE A C 1
ATOM 734 O O . ILE A 1 91 ? 19.604 3.350 -34.843 1.00 96.31 91 ILE A O 1
ATOM 738 N N . TYR A 1 92 ? 21.725 2.962 -35.461 1.00 96.50 92 TYR A N 1
ATOM 739 C CA . TYR A 1 92 ? 22.054 2.146 -34.293 1.00 96.50 92 TYR A CA 1
ATOM 740 C C . TYR A 1 92 ? 21.883 2.920 -32.979 1.00 96.50 92 TYR A C 1
ATOM 742 O O . TYR A 1 92 ? 21.207 2.451 -32.061 1.00 96.50 92 TYR A O 1
ATOM 750 N N . ILE A 1 93 ? 22.436 4.135 -32.906 1.00 96.62 93 ILE A N 1
ATOM 751 C CA . ILE A 1 93 ? 22.298 5.003 -31.730 1.00 96.62 93 ILE A CA 1
ATOM 752 C C . ILE A 1 93 ? 20.824 5.360 -31.500 1.00 96.62 93 ILE A C 1
ATOM 754 O O . ILE A 1 93 ? 20.356 5.319 -30.363 1.00 96.62 93 ILE A O 1
ATOM 758 N N . TYR A 1 94 ? 20.075 5.661 -32.564 1.00 96.75 94 TYR A N 1
ATOM 759 C CA . TYR A 1 94 ? 18.653 5.986 -32.466 1.00 96.75 94 TYR A CA 1
ATOM 760 C C . TYR A 1 94 ? 17.835 4.830 -31.875 1.00 96.75 94 TYR A C 1
ATOM 762 O O . TYR A 1 94 ? 17.073 5.033 -30.927 1.00 96.75 94 TYR A O 1
ATOM 770 N N . ILE A 1 95 ? 18.029 3.609 -32.384 1.00 96.56 95 ILE A N 1
ATOM 771 C CA . ILE A 1 95 ? 17.347 2.412 -31.875 1.00 96.56 95 ILE A CA 1
ATOM 772 C C . ILE A 1 95 ? 17.721 2.167 -30.408 1.00 96.56 95 ILE A C 1
ATOM 774 O O . ILE A 1 95 ? 16.843 1.895 -29.589 1.00 96.56 95 ILE A O 1
ATOM 778 N N . TYR A 1 96 ? 19.000 2.311 -30.053 1.00 96.75 96 TYR A N 1
ATOM 779 C CA . TYR A 1 96 ? 19.463 2.116 -28.680 1.00 96.75 96 TYR A CA 1
ATOM 780 C C . TYR A 1 96 ? 18.801 3.093 -27.698 1.00 96.75 96 TYR A C 1
ATOM 782 O O . TYR A 1 96 ? 18.274 2.679 -26.663 1.00 96.75 96 TYR A O 1
ATOM 790 N N . ILE A 1 97 ? 18.769 4.385 -28.044 1.00 96.50 97 ILE A N 1
ATOM 791 C CA . ILE A 1 97 ? 18.114 5.411 -27.222 1.00 96.50 97 ILE A CA 1
ATOM 792 C C . ILE A 1 97 ? 16.612 5.124 -27.100 1.00 96.50 97 ILE A C 1
ATOM 794 O O . ILE A 1 97 ? 16.055 5.235 -26.007 1.00 96.50 97 ILE A O 1
ATOM 798 N N . TYR A 1 98 ? 15.956 4.719 -28.189 1.00 96.50 98 TYR A N 1
ATOM 799 C CA . TYR A 1 98 ? 14.529 4.399 -28.177 1.00 96.50 98 TYR A CA 1
ATOM 800 C C . TYR A 1 98 ? 14.201 3.246 -27.217 1.00 96.50 98 TYR A C 1
ATOM 802 O O . TYR A 1 98 ? 13.312 3.375 -26.372 1.00 96.50 98 TYR A O 1
ATOM 810 N N . ILE A 1 99 ? 14.956 2.145 -27.296 1.00 96.19 99 ILE A N 1
ATOM 811 C CA . ILE A 1 99 ? 14.785 0.992 -26.400 1.00 96.19 99 ILE A CA 1
ATOM 812 C C . ILE A 1 99 ? 15.029 1.406 -24.943 1.00 96.19 99 ILE A C 1
ATOM 814 O O . ILE A 1 99 ? 14.252 1.037 -24.062 1.00 96.19 99 ILE A O 1
ATOM 818 N N . TYR A 1 100 ? 16.063 2.210 -24.683 1.00 96.19 100 TYR A N 1
ATOM 819 C CA . TYR A 1 100 ? 16.373 2.693 -23.338 1.00 96.19 100 TYR A CA 1
ATOM 820 C C . TYR A 1 100 ? 15.220 3.503 -22.726 1.00 96.19 100 TYR A C 1
ATOM 822 O O . TYR A 1 100 ? 14.798 3.231 -21.599 1.00 96.19 100 TYR A O 1
ATOM 830 N N . ILE A 1 101 ? 14.669 4.460 -23.480 1.00 95.81 101 ILE A N 1
ATOM 831 C CA . ILE A 1 101 ? 13.530 5.273 -23.028 1.00 95.81 101 ILE A CA 1
ATOM 832 C C . ILE A 1 101 ? 12.312 4.384 -22.758 1.00 95.81 101 ILE A C 1
ATOM 834 O O . ILE A 1 101 ? 11.641 4.554 -21.739 1.00 95.81 101 ILE A O 1
ATOM 838 N N . TYR A 1 102 ? 12.042 3.412 -23.632 1.00 94.38 102 TYR A N 1
ATOM 839 C CA . TYR A 1 102 ? 10.913 2.499 -23.468 1.00 94.38 102 TYR A CA 1
ATOM 840 C C . TYR A 1 102 ? 11.016 1.677 -22.175 1.00 94.38 102 TYR A C 1
ATOM 842 O O . TYR A 1 102 ? 10.063 1.630 -21.394 1.00 94.38 102 TYR A O 1
ATOM 850 N N . ILE A 1 103 ? 12.186 1.088 -21.907 1.00 93.94 103 ILE A N 1
ATOM 851 C CA . ILE A 1 103 ? 12.438 0.331 -20.672 1.00 93.94 103 ILE A CA 1
ATOM 852 C C . ILE A 1 103 ? 12.264 1.233 -19.443 1.00 93.94 103 ILE A C 1
ATOM 854 O O . ILE A 1 103 ? 11.635 0.826 -18.465 1.00 93.94 103 ILE A O 1
ATOM 858 N N . TYR A 1 104 ? 12.768 2.468 -19.492 1.00 93.19 104 TYR A N 1
ATOM 859 C CA . TYR A 1 104 ? 12.649 3.413 -18.382 1.00 93.19 104 TYR A CA 1
ATOM 860 C C . TYR A 1 104 ? 11.188 3.758 -18.060 1.00 93.19 104 TYR A C 1
ATOM 862 O O . TYR A 1 104 ? 10.775 3.693 -16.900 1.00 93.19 104 TYR A O 1
ATOM 870 N N . ILE A 1 105 ? 10.388 4.068 -19.085 1.00 92.12 105 ILE A N 1
ATOM 871 C CA . ILE A 1 105 ? 8.954 4.351 -18.926 1.00 92.12 105 ILE A CA 1
ATOM 872 C C . ILE A 1 105 ? 8.234 3.131 -18.342 1.00 92.12 105 ILE A C 1
ATOM 874 O O . ILE A 1 105 ? 7.427 3.276 -17.421 1.00 92.12 105 ILE A O 1
ATOM 878 N N . TYR A 1 106 ? 8.555 1.931 -18.830 1.00 90.88 106 TYR A N 1
ATOM 879 C CA . TYR A 1 106 ? 7.960 0.695 -18.332 1.00 90.88 106 TYR A CA 1
ATOM 880 C C . TYR A 1 106 ? 8.254 0.494 -16.836 1.00 90.88 106 TYR A C 1
ATOM 882 O O . TYR A 1 106 ? 7.335 0.322 -16.039 1.00 90.88 106 TYR A O 1
ATOM 890 N N . ILE A 1 107 ? 9.514 0.603 -16.409 1.00 88.88 107 ILE A N 1
ATOM 891 C CA . ILE A 1 107 ? 9.876 0.469 -14.987 1.00 88.88 107 ILE A CA 1
ATOM 892 C C . ILE A 1 107 ? 9.158 1.524 -14.133 1.00 88.88 107 ILE A C 1
ATOM 894 O O . ILE A 1 107 ? 8.634 1.207 -13.062 1.00 88.88 107 ILE A O 1
ATOM 898 N N . TYR A 1 108 ? 9.094 2.769 -14.606 1.00 88.12 108 TYR A N 1
ATOM 899 C CA . TYR A 1 108 ? 8.458 3.855 -13.864 1.00 88.12 108 TYR A CA 1
ATOM 900 C C . TYR A 1 108 ? 6.959 3.608 -13.631 1.00 88.12 108 TYR A C 1
ATOM 902 O O . TYR A 1 108 ? 6.480 3.733 -12.500 1.00 88.12 108 TYR A O 1
ATOM 910 N N . ILE A 1 109 ? 6.228 3.210 -14.675 1.00 86.69 109 ILE A N 1
ATOM 911 C CA . ILE A 1 109 ? 4.783 2.960 -14.594 1.00 86.69 109 ILE A CA 1
ATOM 912 C C . ILE A 1 109 ? 4.488 1.707 -13.764 1.00 86.69 109 ILE A C 1
ATOM 914 O O . ILE A 1 109 ? 3.631 1.746 -12.884 1.00 86.69 109 ILE A O 1
ATOM 918 N N . TYR A 1 110 ? 5.186 0.599 -14.022 1.00 83.69 110 TYR A N 1
ATOM 919 C CA . TYR A 1 110 ? 4.815 -0.694 -13.442 1.00 83.69 110 TYR A CA 1
ATOM 920 C C . TYR A 1 110 ? 5.369 -0.930 -12.035 1.00 83.69 110 TYR A C 1
ATOM 922 O O . TYR A 1 110 ? 4.725 -1.616 -11.245 1.00 83.69 110 TYR A O 1
ATOM 930 N N . LEU A 1 111 ? 6.539 -0.379 -11.700 1.00 79.31 111 LEU A N 1
ATOM 931 C CA . LEU A 1 111 ? 7.178 -0.626 -10.405 1.00 79.31 111 LEU A CA 1
ATOM 932 C C . LEU A 1 111 ? 7.039 0.569 -9.459 1.00 79.31 111 LEU A C 1
ATOM 934 O O . LEU A 1 111 ? 6.694 0.402 -8.289 1.00 79.31 111 LEU A O 1
ATOM 938 N N . HIS A 1 112 ? 7.297 1.782 -9.949 1.00 81.50 112 HIS A N 1
ATOM 939 C CA . HIS A 1 112 ? 7.447 2.944 -9.075 1.00 81.50 112 HIS A CA 1
ATOM 940 C C . HIS A 1 112 ? 6.106 3.594 -8.698 1.00 81.50 112 HIS A C 1
ATOM 942 O O . HIS A 1 112 ? 5.909 3.959 -7.537 1.00 81.50 112 HIS A O 1
ATOM 948 N N . ALA A 1 113 ? 5.164 3.719 -9.639 1.00 83.44 113 ALA A N 1
ATOM 949 C CA . ALA A 1 113 ? 3.849 4.311 -9.373 1.00 83.44 113 ALA A CA 1
ATOM 950 C C . ALA A 1 113 ? 3.047 3.584 -8.264 1.00 83.44 113 ALA A C 1
ATOM 952 O O . ALA A 1 113 ? 2.685 4.241 -7.282 1.00 83.44 113 ALA A O 1
ATOM 953 N N . PRO A 1 114 ? 2.825 2.252 -8.324 1.00 85.62 114 PRO A N 1
ATOM 954 C CA . PRO A 1 114 ? 2.010 1.570 -7.316 1.00 85.62 114 PRO A CA 1
ATOM 955 C C . PRO A 1 114 ? 2.669 1.546 -5.929 1.00 85.62 114 PRO A C 1
ATOM 957 O O . PRO A 1 114 ? 1.985 1.713 -4.921 1.00 85.62 114 PRO A O 1
ATOM 960 N N . LEU A 1 115 ? 3.996 1.393 -5.843 1.00 87.88 115 LEU A N 1
ATOM 961 C CA . LEU A 1 115 ? 4.702 1.376 -4.555 1.00 87.88 115 LEU A CA 1
ATOM 962 C C . LEU A 1 115 ? 4.613 2.719 -3.822 1.00 87.88 115 LEU A C 1
ATOM 964 O O . LEU A 1 115 ? 4.432 2.746 -2.603 1.00 87.88 115 LEU A O 1
ATOM 968 N N . VAL A 1 116 ? 4.703 3.837 -4.546 1.00 88.12 116 VAL A N 1
ATOM 969 C CA . VAL A 1 116 ? 4.580 5.175 -3.947 1.00 88.12 116 VAL A CA 1
ATOM 970 C C . VAL A 1 116 ? 3.170 5.409 -3.411 1.00 88.12 116 VAL A C 1
ATOM 972 O O . VAL A 1 116 ? 3.013 5.957 -2.317 1.00 88.12 116 VAL A O 1
ATOM 975 N N . GLU A 1 117 ? 2.142 4.996 -4.149 1.00 88.56 117 GLU A N 1
ATOM 976 C CA . GLU A 1 117 ? 0.752 5.121 -3.705 1.00 88.56 117 GLU A CA 1
ATOM 977 C C . GLU A 1 117 ? 0.458 4.248 -2.486 1.00 88.56 117 GLU A C 1
ATOM 979 O O . GLU A 1 117 ? -0.115 4.736 -1.506 1.00 88.56 117 GLU A O 1
ATOM 984 N N . LEU A 1 118 ? 0.929 2.999 -2.491 1.00 89.44 118 LEU A N 1
ATOM 985 C CA . LEU A 1 118 ? 0.803 2.099 -1.347 1.00 89.44 118 LEU A CA 1
ATOM 986 C C . LEU A 1 118 ? 1.525 2.643 -0.114 1.00 89.44 118 LEU A C 1
ATOM 988 O O . LEU A 1 118 ? 0.974 2.587 0.983 1.00 89.44 118 LEU A O 1
ATOM 992 N N . ASN A 1 119 ? 2.714 3.226 -0.275 1.00 89.44 119 ASN A N 1
ATOM 993 C CA . ASN A 1 119 ? 3.445 3.809 0.847 1.00 89.44 119 ASN A CA 1
ATOM 994 C C . ASN A 1 119 ? 2.714 5.034 1.428 1.00 89.44 119 ASN A C 1
ATOM 996 O O . ASN A 1 119 ? 2.551 5.154 2.642 1.00 89.44 119 ASN A O 1
ATOM 1000 N N . LYS A 1 120 ? 2.175 5.911 0.569 1.00 89.50 120 LYS A N 1
ATOM 1001 C CA . LYS A 1 120 ? 1.325 7.034 1.010 1.00 89.50 120 LYS A CA 1
ATOM 1002 C C . LYS A 1 120 ? 0.089 6.541 1.768 1.00 89.50 120 LYS A C 1
ATOM 1004 O O . LYS A 1 120 ? -0.260 7.100 2.809 1.00 89.50 120 LYS A O 1
ATOM 1009 N N . PHE A 1 121 ? -0.564 5.494 1.263 1.00 89.69 121 PHE A N 1
ATOM 1010 C CA . PHE A 1 121 ? -1.716 4.879 1.919 1.00 89.69 121 PHE A CA 1
ATOM 1011 C C . PHE A 1 121 ? -1.342 4.252 3.269 1.00 89.69 121 PHE A C 1
ATOM 1013 O O . PHE A 1 121 ? -2.082 4.407 4.243 1.00 89.69 121 PHE A O 1
ATOM 1020 N N . ALA A 1 122 ? -0.186 3.592 3.346 1.00 90.12 122 ALA A N 1
ATOM 1021 C CA . ALA A 1 122 ? 0.310 2.972 4.565 1.00 90.12 122 ALA A CA 1
ATOM 1022 C C . ALA A 1 122 ? 0.581 4.016 5.657 1.00 90.12 122 ALA A C 1
ATOM 1024 O O . ALA A 1 122 ? 0.083 3.871 6.772 1.00 90.12 122 ALA A O 1
ATOM 1025 N N . ILE A 1 123 ? 1.258 5.119 5.320 1.00 88.31 123 ILE A N 1
ATOM 1026 C CA . ILE A 1 123 ? 1.528 6.224 6.256 1.00 88.31 123 ILE A CA 1
ATOM 1027 C C . ILE A 1 123 ? 0.222 6.841 6.769 1.00 88.31 123 ILE A C 1
ATOM 1029 O O . ILE A 1 123 ? 0.082 7.090 7.964 1.00 88.31 123 ILE A O 1
ATOM 1033 N N . ARG A 1 124 ? -0.764 7.053 5.888 1.00 85.44 124 ARG A N 1
ATOM 1034 C CA . ARG A 1 124 ? -2.052 7.657 6.266 1.00 85.44 124 ARG A CA 1
ATOM 1035 C C . ARG A 1 124 ? -2.859 6.798 7.244 1.00 85.44 124 ARG A C 1
ATOM 1037 O O . ARG A 1 124 ? -3.604 7.351 8.047 1.00 85.44 124 ARG A O 1
ATOM 1044 N N . ASN A 1 125 ? -2.724 5.476 7.167 1.00 87.75 125 ASN A N 1
ATOM 1045 C CA . ASN A 1 125 ? -3.464 4.526 8.001 1.00 87.75 125 ASN A CA 1
ATOM 1046 C C . ASN A 1 125 ? -2.612 3.906 9.123 1.00 87.75 125 ASN A C 1
ATOM 1048 O O . ASN A 1 125 ? -3.069 2.968 9.774 1.00 87.75 125 ASN A O 1
ATOM 1052 N N . SER A 1 126 ? -1.387 4.399 9.349 1.00 88.81 126 SER A N 1
ATOM 1053 C CA . SER A 1 126 ? -0.439 3.839 10.325 1.00 88.81 126 SER A CA 1
ATOM 1054 C C . SER A 1 126 ? -0.166 2.338 10.121 1.00 88.81 126 SER A C 1
ATOM 1056 O O . SER A 1 126 ? -0.082 1.571 11.079 1.00 88.81 126 SER A O 1
ATOM 1058 N N . LEU A 1 127 ? -0.046 1.910 8.862 1.00 85.50 127 LEU A N 1
ATOM 1059 C CA . LEU A 1 127 ? 0.289 0.539 8.474 1.00 85.50 127 LEU A CA 1
ATOM 1060 C C . LEU A 1 127 ? 1.788 0.422 8.175 1.00 85.50 127 LEU A C 1
ATOM 1062 O O . LEU A 1 127 ? 2.404 1.344 7.643 1.00 85.50 127 LEU A O 1
ATOM 1066 N N . THR A 1 128 ? 2.369 -0.742 8.462 1.00 85.88 128 THR A N 1
ATOM 1067 C CA . THR A 1 128 ? 3.742 -1.077 8.064 1.00 85.88 128 THR A CA 1
ATOM 1068 C C . THR A 1 128 ? 3.709 -1.927 6.799 1.00 85.88 128 THR A C 1
ATOM 1070 O O . THR A 1 128 ? 3.107 -2.999 6.787 1.00 85.88 128 THR A O 1
ATOM 1073 N N . LEU A 1 129 ? 4.354 -1.450 5.734 1.00 88.12 129 LEU A N 1
ATOM 1074 C CA . LEU A 1 129 ? 4.490 -2.184 4.478 1.00 88.12 129 LEU A CA 1
ATOM 1075 C C . LEU A 1 129 ? 5.744 -3.069 4.524 1.00 88.12 129 LEU A C 1
ATOM 1077 O O . LEU A 1 129 ? 6.836 -2.575 4.797 1.00 88.12 129 LEU A O 1
ATOM 1081 N N . LEU A 1 130 ? 5.591 -4.361 4.231 1.00 90.19 130 LEU A N 1
ATOM 1082 C CA . LEU A 1 130 ? 6.694 -5.308 4.049 1.00 90.19 130 LEU A CA 1
ATOM 1083 C C . LEU A 1 130 ? 6.686 -5.788 2.597 1.00 90.19 130 LEU A C 1
ATOM 1085 O O . LEU A 1 130 ? 5.668 -6.284 2.118 1.00 90.19 130 LEU A O 1
ATOM 1089 N N . VAL A 1 131 ? 7.811 -5.633 1.903 1.00 90.31 131 VAL A N 1
ATOM 1090 C CA . VAL A 1 131 ? 7.976 -6.071 0.512 1.00 90.31 131 VAL A CA 1
ATOM 1091 C C . VAL A 1 131 ? 8.770 -7.373 0.511 1.00 90.31 131 VAL A C 1
ATOM 1093 O O . VAL A 1 131 ? 9.827 -7.443 1.130 1.00 90.31 131 VAL A O 1
ATOM 1096 N N . ALA A 1 132 ? 8.262 -8.395 -0.177 1.00 93.25 132 ALA A N 1
ATOM 1097 C CA . ALA A 1 132 ? 8.965 -9.653 -0.408 1.00 93.25 132 ALA A CA 1
ATOM 1098 C C . ALA A 1 132 ? 9.250 -9.797 -1.905 1.00 93.25 132 ALA A C 1
ATOM 1100 O O . ALA A 1 132 ? 8.364 -9.565 -2.730 1.00 93.25 132 ALA A O 1
ATOM 1101 N N . HIS A 1 133 ? 10.475 -10.177 -2.258 1.00 92.50 133 HIS A N 1
ATOM 1102 C CA . HIS A 1 133 ? 10.887 -10.400 -3.643 1.00 92.50 133 HIS A CA 1
ATOM 1103 C C . HIS A 1 133 ? 10.509 -11.807 -4.133 1.00 92.50 133 HIS A C 1
ATOM 1105 O O . HIS A 1 133 ? 10.474 -12.070 -5.333 1.00 92.50 133 HIS A O 1
ATOM 1111 N N . SER A 1 134 ? 10.196 -12.722 -3.208 1.00 95.69 134 SER A N 1
ATOM 1112 C CA . SER A 1 134 ? 9.732 -14.073 -3.522 1.00 95.69 134 SER A CA 1
ATOM 1113 C C . SER A 1 134 ? 8.728 -14.611 -2.500 1.00 95.69 134 SER A C 1
ATOM 1115 O O . SER A 1 134 ? 8.677 -14.179 -1.346 1.00 95.69 134 SER A O 1
ATOM 1117 N N . ASN A 1 135 ? 7.966 -15.632 -2.902 1.00 95.69 135 ASN A N 1
ATOM 1118 C CA . ASN A 1 135 ? 7.015 -16.316 -2.019 1.00 95.69 135 ASN A CA 1
ATOM 1119 C C . ASN A 1 135 ? 7.709 -16.986 -0.816 1.00 95.69 135 ASN A C 1
ATOM 1121 O O . ASN A 1 135 ? 7.158 -17.023 0.283 1.00 95.69 135 ASN A O 1
ATOM 1125 N N . ILE A 1 136 ? 8.930 -17.495 -1.013 1.00 96.12 136 ILE A N 1
ATOM 1126 C CA . ILE A 1 136 ? 9.726 -18.180 0.020 1.00 96.12 136 ILE A CA 1
ATOM 1127 C C . ILE A 1 136 ? 10.219 -17.182 1.072 1.00 96.12 136 ILE A C 1
ATOM 1129 O O . ILE A 1 136 ? 10.151 -17.442 2.276 1.00 96.12 136 ILE A O 1
ATOM 1133 N N . GLU A 1 137 ? 10.672 -16.014 0.627 1.00 94.38 137 GLU A N 1
ATOM 1134 C CA . GLU A 1 137 ? 11.058 -14.915 1.506 1.00 94.38 137 GLU A CA 1
ATOM 1135 C C . GLU A 1 137 ? 9.852 -14.420 2.319 1.00 94.38 137 GLU A C 1
ATOM 1137 O O . GLU A 1 137 ? 9.940 -14.297 3.541 1.00 94.38 137 GLU A O 1
ATOM 1142 N N . GLY A 1 138 ? 8.688 -14.267 1.675 1.00 94.19 138 GLY A N 1
ATOM 1143 C CA . GLY A 1 138 ? 7.437 -13.929 2.357 1.00 94.19 138 GLY A CA 1
ATOM 1144 C C . GLY A 1 138 ? 7.053 -14.944 3.441 1.00 94.19 138 GLY A C 1
ATOM 1145 O O . GLY A 1 138 ? 6.721 -14.558 4.563 1.00 94.19 138 GLY A O 1
ATOM 1146 N N . ALA A 1 139 ? 7.170 -16.244 3.156 1.00 94.38 139 ALA A N 1
ATOM 1147 C CA . ALA A 1 139 ? 6.939 -17.298 4.147 1.00 94.38 139 ALA A CA 1
ATOM 1148 C C . ALA A 1 139 ? 7.932 -17.225 5.320 1.00 94.38 139 ALA A C 1
ATOM 1150 O O . ALA A 1 139 ? 7.555 -17.415 6.478 1.00 94.38 139 ALA A O 1
ATOM 1151 N N . THR A 1 140 ? 9.191 -16.893 5.038 1.00 95.00 140 THR A N 1
ATOM 1152 C CA . THR A 1 140 ? 10.230 -16.715 6.060 1.00 95.00 140 THR A CA 1
ATOM 1153 C C . THR A 1 140 ? 9.920 -15.523 6.964 1.00 95.00 140 THR A C 1
ATOM 1155 O O . THR A 1 140 ? 9.995 -15.645 8.189 1.00 95.00 140 THR A O 1
ATOM 1158 N N . TYR A 1 141 ? 9.485 -14.397 6.392 1.00 93.19 141 TYR A N 1
ATOM 1159 C CA . TYR A 1 141 ? 9.019 -13.243 7.160 1.00 93.19 141 TYR A CA 1
ATOM 1160 C C . TYR A 1 141 ? 7.839 -13.594 8.063 1.00 93.19 141 TYR A C 1
ATOM 1162 O O . TYR A 1 141 ? 7.868 -13.264 9.247 1.00 93.19 141 TYR A O 1
ATOM 1170 N N . LEU A 1 142 ? 6.847 -14.329 7.559 1.00 90.38 142 LEU A N 1
ATOM 1171 C CA . LEU A 1 142 ? 5.717 -14.786 8.373 1.00 90.38 142 LEU A CA 1
ATOM 1172 C C . LEU A 1 142 ? 6.156 -15.695 9.527 1.00 90.38 142 LEU A C 1
ATOM 1174 O O . LEU A 1 142 ? 5.685 -15.525 10.654 1.00 90.38 142 LEU A O 1
ATOM 1178 N N . ASN A 1 143 ? 7.083 -16.621 9.279 1.00 90.69 143 ASN A N 1
ATOM 1179 C CA . ASN A 1 143 ? 7.620 -17.502 10.316 1.00 90.69 143 ASN A CA 1
ATOM 1180 C C . ASN A 1 143 ? 8.376 -16.719 11.395 1.00 90.69 143 ASN A C 1
ATOM 1182 O O . ASN A 1 143 ? 8.150 -16.948 12.585 1.00 90.69 143 ASN A O 1
ATOM 1186 N N . ASN A 1 144 ? 9.202 -15.750 10.998 1.00 89.00 144 ASN A N 1
ATOM 1187 C CA . ASN A 1 144 ? 9.937 -14.891 11.926 1.00 89.00 144 ASN A CA 1
ATOM 1188 C C . ASN A 1 144 ? 8.993 -14.001 12.741 1.00 89.00 144 ASN A C 1
ATOM 1190 O O . ASN A 1 144 ? 9.125 -13.920 13.961 1.00 89.00 144 ASN A O 1
ATOM 1194 N N . LEU A 1 145 ? 7.994 -13.389 12.098 1.00 85.88 145 LEU A N 1
ATOM 1195 C CA . LEU A 1 145 ? 6.976 -12.585 12.779 1.00 85.88 145 LEU A CA 1
ATOM 1196 C C . LEU A 1 145 ? 6.184 -13.427 13.783 1.00 85.88 145 LEU A C 1
ATOM 1198 O O . LEU A 1 145 ? 5.971 -12.997 14.917 1.00 85.88 145 LEU A O 1
ATOM 1202 N N . ARG A 1 146 ? 5.800 -14.652 13.407 1.00 84.12 146 ARG A N 1
ATOM 1203 C CA . ARG A 1 146 ? 5.116 -15.590 14.305 1.00 84.12 146 ARG A CA 1
ATOM 1204 C C . ARG A 1 146 ? 6.002 -16.008 15.474 1.00 84.12 146 ARG A C 1
ATOM 1206 O O . ARG A 1 146 ? 5.513 -16.082 16.603 1.00 84.12 146 ARG A O 1
ATOM 1213 N N . ALA A 1 147 ? 7.279 -16.280 15.224 1.00 82.69 147 ALA A N 1
ATOM 1214 C CA . ALA A 1 147 ? 8.237 -16.608 16.270 1.00 82.69 147 ALA A CA 1
ATOM 1215 C C . ALA A 1 147 ? 8.368 -15.441 17.257 1.00 82.69 147 ALA A C 1
ATOM 1217 O O . ALA A 1 147 ? 8.137 -15.636 18.443 1.00 82.69 147 ALA A O 1
ATOM 1218 N N . VAL A 1 148 ? 8.597 -14.213 16.780 1.00 79.31 148 VAL A N 1
ATOM 1219 C CA . VAL A 1 148 ? 8.686 -13.000 17.619 1.00 79.31 148 VAL A CA 1
ATOM 1220 C C . VAL A 1 148 ? 7.402 -12.752 18.422 1.00 79.31 148 VAL A C 1
ATOM 1222 O O . VAL A 1 148 ? 7.465 -12.467 19.623 1.00 79.31 148 VAL A O 1
ATOM 1225 N N . ALA A 1 149 ? 6.237 -12.921 17.793 1.00 71.12 149 ALA A N 1
ATOM 1226 C CA . ALA A 1 149 ? 4.936 -12.837 18.457 1.00 71.12 149 ALA A CA 1
ATOM 1227 C C . ALA A 1 149 ? 4.768 -13.892 19.565 1.00 71.12 149 ALA A C 1
ATOM 1229 O O . ALA A 1 149 ? 4.142 -13.630 20.591 1.00 71.12 149 ALA A O 1
ATOM 1230 N N . SER A 1 150 ? 5.345 -15.079 19.371 1.00 70.62 150 SER A N 1
ATOM 1231 C CA . SER A 1 150 ? 5.300 -16.182 20.333 1.00 70.62 150 SER A CA 1
ATOM 1232 C C . SER A 1 150 ? 6.338 -16.032 21.450 1.00 70.62 150 SER A C 1
ATOM 1234 O O . SER A 1 150 ? 6.105 -16.505 22.558 1.00 70.62 150 SER A O 1
ATOM 1236 N N . SER A 1 151 ? 7.475 -15.388 21.189 1.00 67.38 151 SER A N 1
ATOM 1237 C CA . SER A 1 151 ? 8.600 -15.294 22.127 1.00 67.38 151 SER A CA 1
ATOM 1238 C C . SER A 1 151 ? 8.403 -14.256 23.227 1.00 67.38 151 SER A C 1
ATOM 1240 O O . SER A 1 151 ? 8.891 -14.455 24.336 1.00 67.38 151 SER A O 1
ATOM 1242 N N . SER A 1 152 ? 7.705 -13.148 22.963 1.00 59.34 152 SER A N 1
ATOM 1243 C CA . SER A 1 152 ? 7.510 -12.117 23.988 1.00 59.34 152 SER A CA 1
ATOM 1244 C C . SER A 1 152 ? 6.149 -12.257 24.671 1.00 59.34 152 SER A C 1
ATOM 1246 O O . SER A 1 152 ? 5.099 -12.234 24.034 1.00 59.34 152 SER A O 1
ATOM 1248 N N . THR A 1 153 ? 6.152 -12.380 25.999 1.00 56.06 153 THR A N 1
ATOM 1249 C CA . THR A 1 153 ? 4.938 -12.407 26.838 1.00 56.06 153 THR A CA 1
ATOM 1250 C C . THR A 1 153 ? 4.065 -11.164 26.601 1.00 56.06 153 THR A C 1
ATOM 1252 O O . THR A 1 153 ? 2.840 -11.260 26.569 1.00 56.06 153 THR A O 1
ATOM 1255 N N . THR A 1 154 ? 4.692 -10.019 26.310 1.00 56.06 154 THR A N 1
ATOM 1256 C CA . THR A 1 154 ? 4.035 -8.765 25.911 1.00 56.06 154 THR A CA 1
ATOM 1257 C C . THR A 1 154 ? 3.474 -8.809 24.486 1.00 56.06 154 THR A C 1
ATOM 1259 O O . THR A 1 154 ? 2.412 -8.232 24.271 1.00 56.06 154 THR A O 1
ATOM 1262 N N . ALA A 1 155 ? 4.098 -9.518 23.527 1.00 54.16 155 ALA A N 1
ATOM 1263 C CA . ALA A 1 155 ? 3.494 -9.725 22.208 1.00 54.16 155 ALA A CA 1
ATOM 1264 C C . ALA A 1 155 ? 2.430 -10.816 22.194 1.00 54.16 155 ALA A C 1
ATOM 1266 O O . ALA A 1 155 ? 1.500 -10.691 21.422 1.00 54.16 155 ALA A O 1
ATOM 1267 N N . ARG A 1 156 ? 2.449 -11.826 23.069 1.00 52.97 156 ARG A N 1
ATOM 1268 C CA . ARG A 1 156 ? 1.277 -12.705 23.244 1.00 52.97 156 ARG A CA 1
ATOM 1269 C C . ARG A 1 156 ? 0.085 -11.943 23.812 1.00 52.97 156 ARG A C 1
ATOM 1271 O O . ARG A 1 156 ? -1.035 -12.163 23.368 1.00 52.97 156 ARG A O 1
ATOM 1278 N N . ALA A 1 157 ? 0.321 -11.022 24.748 1.00 52.59 157 ALA A N 1
ATOM 1279 C CA . ALA A 1 157 ? -0.714 -10.139 25.272 1.00 52.59 157 ALA A CA 1
ATOM 1280 C C . ALA A 1 157 ? -1.156 -9.090 24.241 1.00 52.59 157 ALA A C 1
ATOM 1282 O O . ALA A 1 157 ? -2.344 -8.819 24.155 1.00 52.59 157 ALA A O 1
ATOM 1283 N N . SER A 1 158 ? -0.255 -8.528 23.427 1.00 54.56 158 SER A N 1
ATOM 1284 C CA . SER A 1 158 ? -0.622 -7.562 22.384 1.00 54.56 158 SER A CA 1
ATOM 1285 C C . SER A 1 158 ? -1.229 -8.230 21.153 1.00 54.56 158 SER A C 1
ATOM 1287 O O . SER A 1 158 ? -2.206 -7.717 20.646 1.00 54.56 158 SER A O 1
ATOM 1289 N N . VAL A 1 159 ? -0.754 -9.397 20.719 1.00 53.56 159 VAL A N 1
ATOM 1290 C CA . VAL A 1 159 ? -1.338 -10.217 19.644 1.00 53.56 159 VAL A CA 1
ATOM 1291 C C . VAL A 1 159 ? -2.648 -10.838 20.110 1.00 53.56 159 VAL A C 1
ATOM 1293 O O . VAL A 1 159 ? -3.627 -10.768 19.387 1.00 53.56 159 VAL A O 1
ATOM 1296 N N . GLY A 1 160 ? -2.736 -11.326 21.347 1.00 49.69 160 GLY A N 1
ATOM 1297 C CA . GLY A 1 160 ? -4.000 -11.701 21.983 1.00 49.69 160 GLY A CA 1
ATOM 1298 C C . GLY A 1 160 ? -4.960 -10.515 22.128 1.00 49.69 160 GLY A C 1
ATOM 1299 O O . GLY A 1 160 ? -6.146 -10.675 21.908 1.00 49.69 160 GLY A O 1
ATOM 1300 N N . LYS A 1 161 ? -4.475 -9.297 22.389 1.00 48.78 161 LYS A N 1
ATOM 1301 C CA . LYS A 1 161 ? -5.271 -8.052 22.395 1.00 48.78 161 LYS A CA 1
ATOM 1302 C C . LYS A 1 161 ? -5.523 -7.479 20.989 1.00 48.78 161 LYS A C 1
ATOM 1304 O O . LYS A 1 161 ? -6.425 -6.678 20.819 1.00 48.78 161 LYS A O 1
ATOM 1309 N N . LEU A 1 162 ? -4.794 -7.898 19.962 1.00 49.41 162 LEU A N 1
ATOM 1310 C CA . LEU A 1 162 ? -5.057 -7.553 18.560 1.00 49.41 162 LEU A CA 1
ATOM 1311 C C . LEU A 1 162 ? -6.039 -8.547 17.926 1.00 49.41 162 LEU A C 1
ATOM 1313 O O . LEU A 1 162 ? -6.838 -8.144 17.088 1.00 49.41 162 LEU A O 1
ATOM 1317 N N . ILE A 1 163 ? -5.999 -9.816 18.349 1.00 48.91 163 ILE A N 1
ATOM 1318 C CA . ILE A 1 163 ? -6.879 -10.904 17.900 1.00 48.91 163 ILE A CA 1
ATOM 1319 C C . ILE A 1 163 ? -8.183 -10.923 18.714 1.00 48.91 163 ILE A C 1
ATOM 1321 O O . ILE A 1 163 ? -9.250 -10.952 18.121 1.00 48.91 163 ILE A O 1
ATOM 1325 N N . ALA A 1 164 ? -8.125 -10.845 20.047 1.00 45.25 164 ALA A N 1
ATOM 1326 C CA . ALA A 1 164 ? -9.298 -10.824 20.935 1.00 45.25 164 ALA A CA 1
ATOM 1327 C C . ALA A 1 164 ? -9.689 -9.411 21.411 1.00 45.25 164 ALA A C 1
ATOM 1329 O O . ALA A 1 164 ? -10.830 -9.167 21.783 1.00 45.25 164 ALA A O 1
ATOM 1330 N N . GLY A 1 165 ? -8.766 -8.446 21.396 1.00 44.91 165 GLY A N 1
ATOM 1331 C CA . GLY A 1 165 ? -9.017 -7.079 21.881 1.00 44.91 165 GLY A CA 1
ATOM 1332 C C . GLY A 1 165 ? -9.345 -6.058 20.791 1.00 44.91 165 GLY A C 1
ATOM 1333 O O . GLY A 1 165 ? -9.465 -4.875 21.105 1.00 44.91 165 GLY A O 1
ATOM 1334 N N . LYS A 1 166 ? -9.554 -6.481 19.536 1.00 49.38 166 LYS A N 1
ATOM 1335 C CA . LYS A 1 166 ? -10.272 -5.635 18.580 1.00 49.38 166 LYS A CA 1
ATOM 1336 C C . LYS A 1 166 ? -11.775 -5.741 18.761 1.00 49.38 166 LYS A C 1
ATOM 1338 O O . LYS A 1 166 ? -12.403 -4.720 18.596 1.00 49.38 166 LYS A O 1
ATOM 1343 N N . GLU A 1 167 ? -12.384 -6.860 19.145 1.00 52.88 167 GLU A N 1
ATOM 1344 C CA . GLU A 1 167 ? -13.858 -6.967 19.160 1.00 52.88 167 GLU A CA 1
ATOM 1345 C C . GLU A 1 167 ? -14.542 -5.882 20.003 1.00 52.88 167 GLU A C 1
ATOM 1347 O O . GLU A 1 167 ? -15.382 -5.165 19.479 1.00 52.88 167 GLU A O 1
ATOM 1352 N N . ALA A 1 168 ? -14.129 -5.655 21.253 1.00 50.62 168 ALA A N 1
ATOM 1353 C CA . ALA A 1 168 ? -14.759 -4.630 22.094 1.00 50.62 168 ALA A CA 1
ATOM 1354 C C . ALA A 1 168 ? -14.467 -3.188 21.624 1.00 50.62 168 ALA A C 1
ATOM 1356 O O . ALA A 1 168 ? -15.349 -2.330 21.638 1.00 50.62 168 ALA A O 1
ATOM 1357 N N . GLN A 1 169 ? -13.236 -2.915 21.178 1.00 57.06 169 GLN A N 1
ATOM 1358 C CA . GLN A 1 169 ? -12.824 -1.575 20.745 1.00 57.06 169 GLN A CA 1
ATOM 1359 C C . GLN A 1 169 ? -13.345 -1.238 19.339 1.00 57.06 169 GLN A C 1
ATOM 1361 O O . GLN A 1 169 ? -13.763 -0.116 19.091 1.00 57.06 169 GLN A O 1
ATOM 1366 N N . THR A 1 170 ? -13.423 -2.235 18.462 1.00 63.66 170 THR A N 1
ATOM 1367 C CA . THR A 1 170 ? -13.977 -2.163 17.107 1.00 63.66 170 THR A CA 1
ATOM 1368 C C . THR A 1 170 ? -15.508 -2.219 17.110 1.00 63.66 170 THR A C 1
ATOM 1370 O O . THR A 1 170 ? -16.122 -1.594 16.256 1.00 63.66 170 THR A O 1
ATOM 1373 N N . ALA A 1 171 ? -16.147 -2.836 18.112 1.00 75.31 171 ALA A N 1
ATOM 1374 C CA . ALA A 1 171 ? -17.588 -2.713 18.338 1.00 75.31 171 ALA A CA 1
ATOM 1375 C C . ALA A 1 171 ? -17.966 -1.312 18.833 1.00 75.31 171 ALA A C 1
ATOM 1377 O O . ALA A 1 171 ? -18.923 -0.732 18.326 1.00 75.31 171 ALA A O 1
ATOM 1378 N N . LEU A 1 172 ? -17.198 -0.732 19.767 1.00 82.62 172 LEU A N 1
ATOM 1379 C CA . LEU A 1 172 ? -17.405 0.651 20.205 1.00 82.62 172 LEU A CA 1
ATOM 1380 C C . LEU A 1 172 ? -17.091 1.652 19.081 1.00 82.62 172 LEU A C 1
ATOM 1382 O O . LEU A 1 172 ? -17.889 2.548 18.822 1.00 82.62 172 LEU A O 1
ATOM 1386 N N . GLU A 1 173 ? -15.962 1.504 18.384 1.00 83.12 173 GLU A N 1
ATOM 1387 C CA . GLU A 1 173 ? -15.623 2.328 17.213 1.00 83.12 173 GLU A CA 1
ATOM 1388 C C . GLU A 1 173 ? -16.623 2.140 16.071 1.00 83.12 173 GLU A C 1
ATOM 1390 O O . GLU A 1 173 ? -16.973 3.111 15.407 1.00 83.12 173 GLU A O 1
ATOM 1395 N N . GLY A 1 174 ? -17.124 0.921 15.876 1.00 82.19 174 GLY A N 1
ATOM 1396 C CA . GLY A 1 174 ? -18.189 0.593 14.935 1.00 82.19 174 GLY A CA 1
ATOM 1397 C C . GLY A 1 174 ? -19.483 1.309 15.294 1.00 82.19 174 GLY A C 1
ATOM 1398 O O . GLY A 1 174 ? -20.058 1.978 14.443 1.00 82.19 174 GLY A O 1
ATOM 1399 N N . ALA A 1 175 ? -19.882 1.273 16.568 1.00 85.62 175 ALA A N 1
ATOM 1400 C CA . ALA A 1 175 ? -21.049 1.989 17.071 1.00 85.62 175 ALA A CA 1
ATOM 1401 C C . ALA A 1 175 ? -20.914 3.510 16.920 1.00 85.62 175 ALA A C 1
ATOM 1403 O O . ALA A 1 175 ? -21.840 4.183 16.464 1.00 85.62 175 ALA A O 1
ATOM 1404 N N . ILE A 1 176 ? -19.738 4.052 17.240 1.00 89.06 176 ILE A N 1
ATOM 1405 C CA . ILE A 1 176 ? -19.407 5.463 17.019 1.00 89.06 176 ILE A CA 1
ATOM 1406 C C . ILE A 1 176 ? -19.452 5.796 15.522 1.00 89.06 176 ILE A C 1
ATOM 1408 O O . ILE A 1 176 ? -19.967 6.846 15.147 1.00 89.06 176 ILE A O 1
ATOM 1412 N N . GLY A 1 177 ? -18.947 4.914 14.659 1.00 87.12 177 GLY A N 1
ATOM 1413 C CA . GLY A 1 177 ? -18.999 5.056 13.205 1.00 87.12 177 GLY A CA 1
ATOM 1414 C C . GLY A 1 177 ? -20.430 5.067 12.668 1.00 87.12 177 GLY A C 1
ATOM 1415 O O . GLY A 1 177 ? -20.766 5.929 11.856 1.00 87.12 177 GLY A O 1
ATOM 1416 N N . SER A 1 178 ? -21.286 4.175 13.171 1.00 87.56 178 SER A N 1
ATOM 1417 C CA . SER A 1 178 ? -22.711 4.123 12.836 1.00 87.56 178 SER A CA 1
ATOM 1418 C C . SER A 1 178 ? -23.435 5.405 13.245 1.00 87.56 178 SER A C 1
ATOM 1420 O O . SER A 1 178 ? -24.147 5.975 12.425 1.00 87.56 178 SER A O 1
ATOM 1422 N N . LEU A 1 179 ? -23.212 5.921 14.458 1.00 87.12 179 LEU A N 1
ATOM 1423 C CA . LEU A 1 179 ? -23.823 7.183 14.902 1.00 87.12 179 LEU A CA 1
ATOM 1424 C C . LEU A 1 179 ? -23.277 8.400 14.141 1.00 87.12 179 LEU A C 1
ATOM 1426 O O . LEU A 1 179 ? -24.032 9.306 13.797 1.00 87.12 179 LEU A O 1
ATOM 1430 N N . LYS A 1 180 ? -21.986 8.397 13.796 1.00 89.81 180 LYS A N 1
ATOM 1431 C CA . LYS A 1 180 ? -21.345 9.447 12.990 1.00 89.81 180 LYS A CA 1
ATOM 1432 C C . LYS A 1 180 ? -21.819 9.472 11.529 1.00 89.81 180 LYS A C 1
ATOM 1434 O O . LYS A 1 180 ? -21.604 10.466 10.840 1.00 89.81 180 LYS A O 1
ATOM 1439 N N . SER A 1 181 ? -22.464 8.410 11.038 1.00 87.56 181 SER A N 1
ATOM 1440 C CA . SER A 1 181 ? -23.091 8.432 9.707 1.00 87.56 181 SER A CA 1
ATOM 1441 C C . SER A 1 181 ? -24.203 9.488 9.605 1.00 87.56 181 SER A C 1
ATOM 1443 O O . SER A 1 181 ? -24.480 9.996 8.519 1.00 87.56 181 SER A O 1
ATOM 1445 N N . ILE A 1 182 ? -24.780 9.885 10.744 1.00 87.38 182 ILE A N 1
ATOM 1446 C CA . ILE A 1 182 ? -25.759 10.963 10.835 1.00 87.38 182 ILE A CA 1
ATOM 1447 C C . ILE A 1 182 ? -25.026 12.306 10.742 1.00 87.38 182 ILE A C 1
ATOM 1449 O O . ILE A 1 182 ? -24.181 12.638 11.573 1.00 87.38 182 ILE A O 1
ATOM 1453 N N . ARG A 1 183 ? -25.386 13.112 9.735 1.00 79.81 183 ARG A N 1
ATOM 1454 C CA . ARG A 1 183 ? -24.687 14.347 9.322 1.00 79.81 183 ARG A CA 1
ATOM 1455 C C . ARG A 1 183 ? -24.371 15.331 10.460 1.00 79.81 183 ARG A C 1
ATOM 1457 O O . ARG A 1 183 ? -23.381 16.053 10.369 1.00 79.81 183 ARG A O 1
ATOM 1464 N N . ALA A 1 184 ? -25.214 15.403 11.489 1.00 84.56 184 ALA A N 1
ATOM 1465 C CA . ALA A 1 184 ? -25.090 16.366 12.586 1.00 84.56 184 ALA A CA 1
ATOM 1466 C C . ALA A 1 184 ? -24.269 15.870 13.794 1.00 84.56 184 ALA A C 1
ATOM 1468 O O . ALA A 1 184 ? -23.975 16.669 14.690 1.00 84.56 184 ALA A O 1
ATOM 1469 N N . ILE A 1 185 ? -23.905 14.584 13.847 1.00 87.75 185 ILE A N 1
ATOM 1470 C CA . ILE A 1 185 ? -23.307 13.954 15.032 1.00 87.75 185 ILE A CA 1
ATOM 1471 C C . ILE A 1 185 ? -21.795 13.804 14.866 1.00 87.75 185 ILE A C 1
ATOM 1473 O O . ILE A 1 185 ? -21.299 13.200 13.916 1.00 87.75 185 ILE A O 1
ATOM 1477 N N . ASN A 1 186 ? -21.041 14.307 15.846 1.00 89.94 186 ASN A N 1
ATOM 1478 C CA . ASN A 1 186 ? -19.590 14.133 15.901 1.00 89.94 186 ASN A CA 1
ATOM 1479 C C . ASN A 1 186 ? -19.178 12.896 16.715 1.00 89.94 186 ASN A C 1
ATOM 1481 O O . ASN A 1 186 ? -19.960 12.316 17.467 1.00 89.94 186 ASN A O 1
ATOM 1485 N N . THR A 1 187 ? -17.889 12.545 16.658 1.00 88.62 187 THR A N 1
ATOM 1486 C CA . THR A 1 187 ? -17.308 11.448 17.453 1.00 88.62 187 THR A CA 1
ATOM 1487 C C . THR A 1 187 ? -17.542 11.630 18.959 1.00 88.62 187 THR A C 1
ATOM 1489 O O . THR A 1 187 ? -17.862 10.671 19.651 1.00 88.62 187 THR A O 1
ATOM 1492 N N . ARG A 1 188 ? -17.425 12.867 19.469 1.00 89.19 188 ARG A N 1
ATOM 1493 C CA . ARG A 1 188 ? -17.653 13.175 20.894 1.00 89.19 188 ARG A CA 1
ATOM 1494 C C . ARG A 1 188 ? -19.120 13.043 21.288 1.00 89.19 188 ARG A C 1
ATOM 1496 O O . ARG A 1 188 ? -19.413 12.528 22.357 1.00 89.19 188 ARG A O 1
ATOM 1503 N N . ASP A 1 189 ? -20.022 13.483 20.417 1.00 89.75 189 ASP A N 1
ATOM 1504 C CA . ASP A 1 189 ? -21.463 13.376 20.649 1.00 89.75 189 ASP A CA 1
ATOM 1505 C C . ASP A 1 189 ? -21.874 11.891 20.670 1.00 89.75 189 ASP A C 1
ATOM 1507 O O . ASP A 1 189 ? -22.562 11.450 21.583 1.00 89.75 189 ASP A O 1
ATOM 1511 N N . SER A 1 190 ? -21.338 11.091 19.739 1.00 89.19 190 SER A N 1
ATOM 1512 C CA . SER A 1 190 ? -21.547 9.634 19.681 1.00 89.19 190 SER A CA 1
ATOM 1513 C C . SER A 1 190 ? -21.065 8.927 20.951 1.00 89.19 190 SER A C 1
ATOM 1515 O O . SER A 1 190 ? -21.750 8.058 21.478 1.00 89.19 190 SER A O 1
ATOM 1517 N N . GLN A 1 191 ? -19.899 9.319 21.477 1.00 90.12 191 GLN A N 1
ATOM 1518 C CA . GLN A 1 191 ? -19.373 8.776 22.734 1.00 90.12 191 GLN A CA 1
ATOM 1519 C C . GLN A 1 191 ? -20.265 9.115 23.932 1.00 90.12 191 GLN A C 1
ATOM 1521 O O . GLN A 1 191 ? -20.468 8.261 24.787 1.00 90.12 191 GLN A O 1
ATOM 1526 N N . ARG A 1 192 ? -20.817 10.333 23.990 1.00 89.69 192 ARG A N 1
ATOM 1527 C CA . ARG A 1 192 ? -21.731 10.752 25.066 1.00 89.69 192 ARG A CA 1
ATOM 1528 C C . ARG A 1 192 ? -23.061 10.007 25.010 1.00 89.69 192 ARG A C 1
ATOM 1530 O O . ARG A 1 192 ? -23.524 9.528 26.037 1.00 89.69 192 ARG A O 1
ATOM 1537 N N . LEU A 1 193 ? -23.619 9.836 23.812 1.00 87.12 193 LEU A N 1
ATOM 1538 C CA . LEU A 1 193 ? -24.832 9.043 23.604 1.00 87.12 193 LEU A CA 1
ATOM 1539 C C . LEU A 1 193 ? -24.631 7.593 24.055 1.00 87.12 193 LEU A C 1
ATOM 1541 O O . LEU A 1 193 ? -25.440 7.056 24.804 1.00 87.12 193 LEU A O 1
ATOM 1545 N N . LEU A 1 194 ? -23.516 6.973 23.669 1.00 88.88 194 LEU A N 1
ATOM 1546 C CA . LEU A 1 194 ? -23.208 5.606 24.089 1.00 88.88 194 LEU A CA 1
ATOM 1547 C C . LEU A 1 194 ? -22.896 5.504 25.588 1.00 88.88 194 L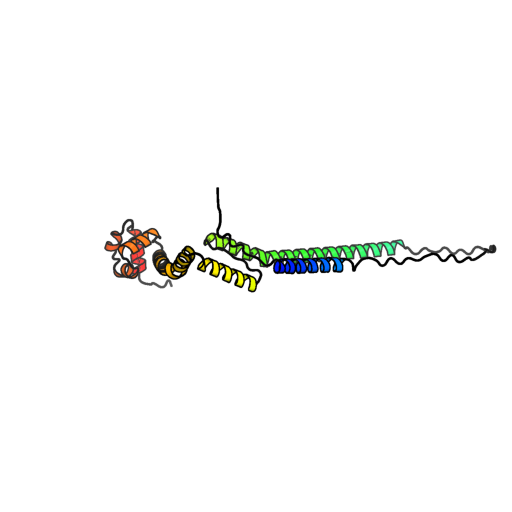EU A C 1
ATOM 1549 O O . LEU A 1 194 ? -23.206 4.484 26.191 1.00 88.88 194 LEU A O 1
ATOM 1553 N N . ALA A 1 195 ? -22.339 6.546 26.208 1.00 88.25 195 ALA A N 1
ATOM 1554 C CA . ALA A 1 195 ? -22.113 6.575 27.652 1.00 88.25 195 ALA A CA 1
ATOM 1555 C C . ALA A 1 195 ? -23.424 6.649 28.454 1.00 88.25 195 ALA A C 1
ATOM 1557 O O . ALA A 1 195 ? -23.498 6.080 29.540 1.00 88.25 195 ALA A O 1
ATOM 1558 N N . GLN A 1 196 ? -24.445 7.329 27.925 1.00 86.94 196 GLN A N 1
ATOM 1559 C CA . GLN A 1 196 ? -25.724 7.520 28.612 1.00 86.94 196 GLN A CA 1
ATOM 1560 C C . GLN A 1 196 ? -26.727 6.389 28.355 1.00 86.94 196 GLN A C 1
ATOM 1562 O O . GLN A 1 196 ? -27.410 5.962 29.280 1.00 86.94 196 GLN A O 1
ATOM 1567 N N . PHE A 1 197 ? -26.799 5.885 27.120 1.00 86.06 197 PHE A N 1
ATOM 1568 C CA . PHE A 1 197 ? -27.759 4.848 26.723 1.00 86.06 197 PHE A CA 1
ATOM 1569 C C . PHE A 1 197 ? -27.150 3.440 26.660 1.00 86.06 197 PHE A C 1
ATOM 1571 O O . PHE A 1 197 ? -27.881 2.462 26.571 1.00 86.06 197 PHE A O 1
ATOM 1578 N N . GLY A 1 198 ? -25.822 3.300 26.676 1.00 85.75 198 GLY A N 1
ATOM 1579 C CA . GLY A 1 198 ? -25.116 2.011 26.678 1.00 85.75 198 GLY A CA 1
ATOM 1580 C C . GLY A 1 198 ? -25.110 1.259 25.339 1.00 85.75 198 GLY A C 1
ATOM 1581 O O . GLY A 1 198 ? -24.112 0.625 24.999 1.00 85.75 198 GLY A O 1
ATOM 1582 N N . SER A 1 199 ? -26.184 1.344 24.549 1.00 87.62 199 SER A N 1
ATOM 1583 C CA . SER A 1 199 ? -26.348 0.627 23.279 1.00 87.62 199 SER A CA 1
ATOM 1584 C C . SER A 1 199 ? -26.983 1.501 22.202 1.00 87.62 199 SER A C 1
ATOM 1586 O O . SER A 1 199 ? -27.849 2.325 22.483 1.00 87.62 199 SER A O 1
ATOM 1588 N N . ILE A 1 200 ? -26.621 1.267 20.935 1.00 86.88 200 ILE A N 1
ATOM 1589 C CA . ILE A 1 200 ? -27.269 1.925 19.786 1.00 86.88 200 ILE A CA 1
ATOM 1590 C C . ILE A 1 200 ? -28.765 1.604 19.763 1.00 86.88 200 ILE A C 1
ATOM 1592 O O . ILE A 1 200 ? -29.572 2.466 19.441 1.00 86.88 200 ILE A O 1
ATOM 1596 N N . ARG A 1 201 ? -29.150 0.376 20.133 1.00 86.19 201 ARG A N 1
ATOM 1597 C CA . ARG A 1 201 ? -30.560 -0.027 20.185 1.00 86.19 201 ARG A CA 1
ATOM 1598 C C . ARG A 1 201 ? -31.359 0.869 21.128 1.00 86.19 201 ARG A C 1
ATOM 1600 O O . ARG A 1 201 ? -32.446 1.307 20.765 1.00 86.19 201 ARG A O 1
ATOM 1607 N N . ASP A 1 202 ? -30.805 1.148 22.299 1.00 85.69 202 ASP A N 1
ATOM 1608 C CA . ASP A 1 202 ? -31.472 1.962 23.310 1.00 85.69 202 ASP A CA 1
ATOM 1609 C C . ASP A 1 202 ? -31.493 3.434 22.895 1.00 85.69 202 ASP A C 1
ATOM 1611 O O . ASP A 1 202 ? -32.489 4.111 23.125 1.00 85.69 202 ASP A O 1
ATOM 1615 N N . VAL A 1 203 ? -30.473 3.903 22.163 1.00 85.69 203 VAL A N 1
ATOM 1616 C CA . VAL A 1 203 ? -30.526 5.211 21.491 1.00 85.69 203 VAL A CA 1
ATOM 1617 C C . VAL A 1 203 ? -31.669 5.257 20.473 1.00 85.69 203 VAL A C 1
ATOM 1619 O O . VAL A 1 203 ? -32.377 6.245 20.414 1.00 85.69 203 VAL A O 1
ATOM 1622 N N . VAL A 1 204 ? -31.914 4.215 19.680 1.00 85.50 204 VAL A N 1
ATOM 1623 C CA . VAL A 1 204 ? -33.006 4.247 18.687 1.00 85.50 204 VAL A CA 1
ATOM 1624 C C . VAL A 1 204 ? -34.389 4.170 19.346 1.00 85.50 204 VAL A C 1
ATOM 1626 O O . VAL A 1 204 ? -35.312 4.858 18.917 1.00 85.50 204 VAL A O 1
ATOM 1629 N N . LEU A 1 205 ? -34.543 3.340 20.382 1.00 83.12 205 LEU A N 1
ATOM 1630 C CA . LEU A 1 205 ? -35.843 3.062 21.007 1.00 83.12 205 LEU A CA 1
ATOM 1631 C C . LEU A 1 205 ? -36.246 4.070 22.090 1.00 83.12 205 LEU A C 1
ATOM 1633 O O . LEU A 1 205 ? -37.438 4.308 22.268 1.00 83.12 205 LEU A O 1
ATOM 1637 N N . HIS A 1 206 ? -35.282 4.635 22.820 1.00 76.00 206 HIS A N 1
ATOM 1638 C CA . HIS A 1 206 ? -35.529 5.466 24.006 1.00 76.00 206 HIS A CA 1
ATOM 1639 C C . HIS A 1 206 ? -35.045 6.914 23.859 1.00 76.00 206 HIS A C 1
ATOM 1641 O O . HIS A 1 206 ? -35.175 7.703 24.796 1.00 76.00 206 HIS A O 1
ATOM 1647 N N . ALA A 1 207 ? -34.510 7.298 22.696 1.00 70.38 207 ALA A N 1
ATOM 1648 C CA . ALA A 1 207 ? -34.223 8.696 22.407 1.00 70.38 207 ALA A CA 1
ATOM 1649 C C . ALA A 1 207 ? -35.504 9.447 22.031 1.00 70.38 207 ALA A C 1
ATOM 1651 O O . ALA A 1 207 ? -35.870 9.568 20.858 1.00 70.38 207 ALA A O 1
ATOM 1652 N N . ASP A 1 208 ? -36.191 9.949 23.048 1.00 76.19 208 ASP A N 1
ATOM 1653 C CA . ASP A 1 208 ? -37.175 11.016 22.899 1.00 76.19 208 ASP A CA 1
ATOM 1654 C C . ASP A 1 208 ? -36.453 12.374 22.900 1.00 76.19 208 ASP A C 1
ATOM 1656 O O . ASP A 1 208 ? -35.365 12.497 23.469 1.00 76.19 208 ASP A O 1
ATOM 1660 N N . ALA A 1 209 ? -37.035 13.409 22.281 1.00 77.00 209 ALA A N 1
ATOM 1661 C CA . ALA A 1 209 ? -36.401 14.734 22.186 1.00 77.00 209 ALA A CA 1
ATOM 1662 C C . ALA A 1 209 ? -35.979 15.277 23.567 1.00 77.00 209 ALA A C 1
ATOM 1664 O O . ALA A 1 209 ? -34.861 15.753 23.738 1.00 77.00 209 ALA A O 1
ATOM 1665 N N . SER A 1 210 ? -36.820 15.075 24.583 1.00 79.06 210 SER A N 1
ATOM 1666 C CA . SER A 1 210 ? -36.545 15.435 25.978 1.00 79.06 210 SER A CA 1
ATOM 1667 C C . SER A 1 210 ? -35.429 14.605 26.625 1.00 79.06 210 SER A C 1
ATOM 1669 O O . SER A 1 210 ? -34.665 15.121 27.436 1.00 79.06 210 SER A O 1
ATOM 1671 N N . ALA A 1 211 ? -35.299 13.321 26.278 1.00 79.81 211 ALA A N 1
ATOM 1672 C CA . ALA A 1 211 ? -34.228 12.463 26.785 1.00 79.81 211 ALA A CA 1
ATOM 1673 C C . ALA A 1 211 ? -32.869 12.815 26.156 1.00 79.81 211 ALA A C 1
ATOM 1675 O O . ALA A 1 211 ? -31.838 12.717 26.820 1.00 79.81 211 ALA A O 1
ATOM 1676 N N . LEU A 1 212 ? -32.871 13.258 24.896 1.00 79.69 212 LEU A N 1
ATOM 1677 C CA . LEU A 1 212 ? -31.681 13.698 24.168 1.00 79.69 212 LEU A CA 1
ATOM 1678 C C . LEU A 1 212 ? -31.195 15.091 24.589 1.00 79.69 212 LEU A C 1
ATOM 1680 O O . LEU A 1 212 ? -29.989 15.330 24.583 1.00 79.69 212 LEU A O 1
ATOM 1684 N N . GLU A 1 213 ? -32.096 15.991 24.984 1.00 80.56 213 GLU A N 1
ATOM 1685 C CA . GLU A 1 213 ? -31.735 17.305 25.541 1.00 80.56 213 GLU A CA 1
ATOM 1686 C C . GLU A 1 213 ? -30.990 17.200 26.881 1.00 80.56 213 GLU A C 1
ATOM 1688 O O . GLU A 1 213 ? -30.174 18.061 27.204 1.00 80.56 213 GLU A O 1
ATOM 1693 N N . ASN A 1 214 ? -31.204 16.111 27.628 1.00 83.00 214 ASN A N 1
ATOM 1694 C CA . ASN A 1 214 ? -30.493 15.827 28.878 1.00 83.00 214 ASN A CA 1
ATOM 1695 C C . ASN A 1 214 ? -29.053 15.322 28.667 1.00 83.00 214 ASN A C 1
ATOM 1697 O O . ASN A 1 214 ? -28.346 15.085 29.647 1.00 83.00 214 ASN A O 1
ATOM 1701 N N . VAL A 1 215 ? -28.613 15.114 27.421 1.00 82.56 215 VAL A N 1
ATOM 1702 C CA . VAL A 1 215 ? -27.246 14.680 27.108 1.00 82.56 215 VAL A CA 1
ATOM 1703 C C . VAL A 1 215 ? -26.333 15.901 27.020 1.00 82.56 215 VAL A C 1
ATOM 1705 O O . VAL A 1 215 ? -26.514 16.783 26.176 1.00 82.56 215 VAL A O 1
ATOM 1708 N N . ASP A 1 216 ? -25.292 15.928 27.851 1.00 79.19 216 ASP A N 1
ATOM 1709 C CA . ASP A 1 216 ? -24.392 17.076 27.963 1.00 79.19 216 ASP A CA 1
ATOM 1710 C C . ASP A 1 216 ? -23.808 17.528 26.612 1.00 79.19 216 ASP A C 1
ATOM 1712 O O . ASP A 1 216 ? -23.084 16.807 25.915 1.00 79.19 216 ASP A O 1
ATOM 1716 N N . GLY A 1 217 ? -24.064 18.789 26.258 1.00 80.06 217 GLY A N 1
ATOM 1717 C CA . GLY A 1 217 ? -23.507 19.446 25.073 1.00 80.06 217 GLY A CA 1
ATOM 1718 C C . GLY A 1 217 ? -24.118 19.022 23.733 1.00 80.06 217 GLY A C 1
ATOM 1719 O O . GLY A 1 217 ? -23.537 19.342 22.686 1.00 80.06 217 GLY A O 1
ATOM 1720 N N . LEU A 1 218 ? -25.269 18.342 23.743 1.00 83.75 218 LEU A N 1
ATOM 1721 C CA . LEU A 1 218 ? -26.085 18.119 22.554 1.00 83.75 218 LEU A CA 1
ATOM 1722 C C . LEU A 1 218 ? -27.058 19.300 22.383 1.00 83.75 218 LEU A C 1
ATOM 1724 O O . LEU A 1 218 ? -27.988 19.484 23.153 1.00 83.75 218 LEU A O 1
ATOM 1728 N N . GLY A 1 219 ? -26.798 20.166 21.400 1.00 84.75 219 GLY A N 1
ATOM 1729 C CA . GLY A 1 219 ? -27.668 21.315 21.123 1.00 84.75 219 GLY A CA 1
ATOM 1730 C C . GLY A 1 219 ? -28.960 20.914 20.394 1.00 84.75 219 GLY A C 1
ATOM 1731 O O . GLY A 1 219 ? -28.961 19.895 19.700 1.00 84.75 219 GLY A O 1
ATOM 1732 N N . PRO A 1 220 ? -30.012 21.753 20.429 1.00 84.12 220 PRO A N 1
ATOM 1733 C CA . PRO A 1 220 ? -31.343 21.419 19.901 1.00 84.12 220 PRO A CA 1
ATOM 1734 C C . PRO A 1 220 ? -31.318 21.029 18.417 1.00 84.12 220 PRO A C 1
ATOM 1736 O O . PRO A 1 220 ? -31.848 20.002 18.030 1.00 84.12 220 PRO A O 1
ATOM 1739 N N . ARG A 1 221 ? -30.538 21.737 17.588 1.00 85.19 221 ARG A N 1
ATOM 1740 C CA . ARG A 1 221 ? -30.374 21.395 16.159 1.00 85.19 221 ARG A CA 1
ATOM 1741 C C . ARG A 1 221 ? -29.806 19.993 15.909 1.00 85.19 221 ARG A C 1
ATOM 1743 O O . ARG A 1 221 ? -30.063 19.406 14.862 1.00 85.19 221 ARG A O 1
ATOM 1750 N N . LYS A 1 222 ? -28.965 19.485 16.819 1.00 87.50 222 LYS A N 1
ATOM 1751 C CA . LYS A 1 222 ? -28.414 18.125 16.715 1.00 87.50 222 LYS A CA 1
ATOM 1752 C C . LYS A 1 222 ? -29.444 17.091 17.153 1.00 87.50 222 LYS A C 1
ATOM 1754 O O . LYS A 1 222 ? -29.475 16.019 16.563 1.00 87.50 222 LYS A O 1
ATOM 1759 N N . VA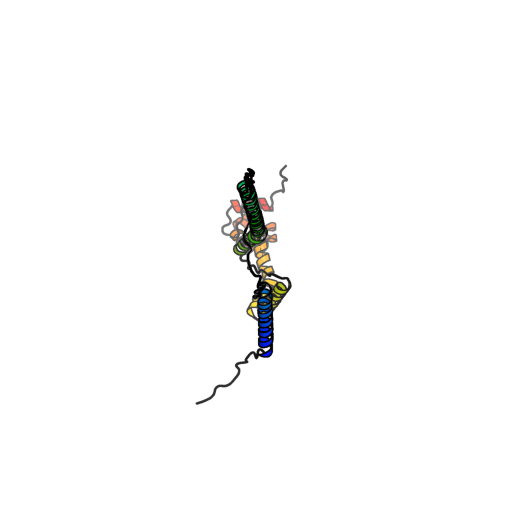L A 1 223 ? -30.258 17.428 18.156 1.00 88.19 223 VAL A N 1
ATOM 1760 C CA . VAL A 1 223 ? -31.384 16.608 18.615 1.00 88.19 223 VAL A CA 1
ATOM 1761 C C . VAL A 1 223 ? -32.407 16.464 17.492 1.00 88.19 223 VAL A C 1
ATOM 1763 O O . VAL A 1 223 ? -32.698 15.337 17.111 1.00 88.19 223 VAL A O 1
ATOM 1766 N N . ASP A 1 224 ? -32.834 17.567 16.876 1.00 87.19 224 ASP A N 1
ATOM 1767 C CA . ASP A 1 224 ? -33.785 17.551 15.755 1.00 87.19 224 ASP A CA 1
ATOM 1768 C C . ASP A 1 224 ? -33.261 16.700 14.593 1.00 87.19 224 ASP A C 1
ATOM 1770 O O . ASP A 1 224 ? -33.921 15.770 14.146 1.00 87.19 224 ASP A O 1
ATOM 1774 N N . SER A 1 225 ? -32.011 16.922 14.169 1.00 86.19 225 SER A N 1
ATOM 1775 C CA . SER A 1 225 ? -31.405 16.138 13.086 1.00 86.19 225 SER A CA 1
ATOM 1776 C C . SER A 1 225 ? -31.246 14.650 13.418 1.00 86.19 225 SER A C 1
ATOM 1778 O O . SER A 1 225 ? -31.189 13.839 12.494 1.00 86.19 225 SER A O 1
ATOM 1780 N N . LEU A 1 226 ? -31.098 14.291 14.696 1.00 87.06 226 LEU A N 1
ATOM 1781 C CA . LEU A 1 226 ? -31.021 12.903 15.149 1.00 87.06 226 LEU A CA 1
ATOM 1782 C C . LEU A 1 226 ? -32.413 12.262 15.157 1.00 87.06 226 LEU A C 1
ATOM 1784 O O . LEU A 1 226 ? -32.567 11.147 14.667 1.0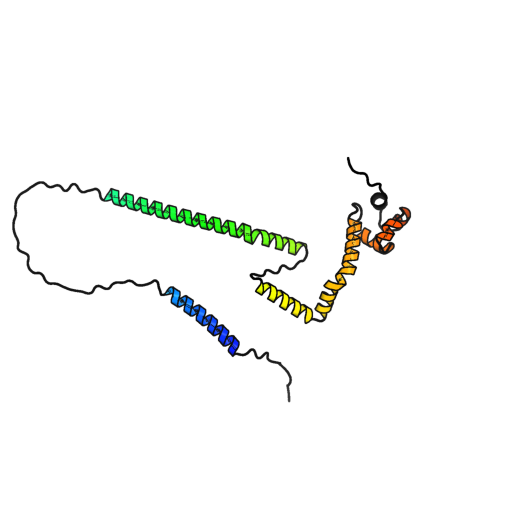0 87.06 226 LEU A O 1
ATOM 1788 N N . VAL A 1 227 ? -33.421 12.974 15.662 1.00 87.44 227 VAL A N 1
ATOM 1789 C CA . VAL A 1 227 ? -34.818 12.521 15.673 1.00 87.44 227 VAL A CA 1
ATOM 1790 C C . VAL A 1 227 ? -35.338 12.356 14.245 1.00 87.44 227 VAL A C 1
ATOM 1792 O O . VAL A 1 227 ? -35.891 11.303 13.932 1.00 87.44 227 VAL A O 1
ATOM 1795 N N . ASP A 1 228 ? -35.070 13.316 13.361 1.00 87.19 228 ASP A N 1
ATOM 1796 C CA . ASP A 1 228 ? -35.420 13.242 11.939 1.00 87.19 228 ASP A CA 1
ATOM 1797 C C . ASP A 1 228 ? -34.723 12.067 11.241 1.00 87.19 228 ASP A C 1
ATOM 1799 O O . ASP A 1 228 ? -35.328 11.380 10.426 1.00 87.19 228 ASP A O 1
ATOM 1803 N N . ALA A 1 229 ? -33.457 11.787 11.564 1.00 86.31 229 ALA A N 1
ATOM 1804 C CA . ALA A 1 229 ? -32.734 10.665 10.964 1.00 86.31 229 ALA A CA 1
ATOM 1805 C C . ALA A 1 229 ? -33.232 9.291 11.450 1.00 86.31 229 ALA A C 1
ATOM 1807 O O . ALA A 1 229 ? -33.148 8.318 10.703 1.00 86.31 229 ALA A O 1
ATOM 1808 N N . LEU A 1 230 ? -33.712 9.194 12.694 1.00 85.50 230 LEU A N 1
ATOM 1809 C CA . LEU A 1 230 ? -34.152 7.932 13.302 1.00 85.50 230 LEU A CA 1
ATOM 1810 C C . LEU A 1 230 ? -35.637 7.634 13.086 1.00 85.50 230 LEU A C 1
ATOM 1812 O O . LEU A 1 230 ? -36.008 6.472 12.935 1.00 85.50 230 LEU A O 1
ATOM 1816 N N . ARG A 1 231 ? -36.483 8.667 13.125 1.00 85.38 231 ARG A N 1
ATOM 1817 C CA . ARG A 1 231 ? -37.949 8.556 13.052 1.00 85.38 231 ARG A CA 1
ATOM 1818 C C . ARG A 1 231 ? -38.533 9.165 11.779 1.00 85.38 231 ARG A C 1
ATOM 1820 O O . ARG A 1 231 ? -39.735 9.042 11.565 1.00 85.38 231 ARG A O 1
ATOM 1827 N N . GLY A 1 232 ? -37.717 9.826 10.961 1.00 83.56 232 GLY A N 1
ATOM 1828 C CA . GLY A 1 232 ? -38.158 10.374 9.687 1.00 83.56 232 GLY A CA 1
ATOM 1829 C C . GLY A 1 232 ? -38.623 9.278 8.739 1.00 83.56 232 GLY A C 1
ATOM 1830 O O . GLY A 1 232 ? -38.066 8.179 8.690 1.00 83.56 232 GLY A O 1
ATOM 1831 N N . GLU A 1 233 ? -39.661 9.587 7.971 1.00 83.81 233 GLU A N 1
ATOM 1832 C CA . GLU A 1 233 ? -40.150 8.691 6.934 1.00 83.81 233 GLU A CA 1
ATOM 1833 C C . GLU A 1 233 ? -39.104 8.550 5.824 1.00 83.81 233 GLU A C 1
ATOM 1835 O O . GLU A 1 233 ? -38.503 9.527 5.364 1.00 83.81 233 GLU A O 1
ATOM 1840 N N . PHE A 1 234 ? -38.883 7.315 5.374 1.00 83.50 234 PHE A N 1
ATOM 1841 C CA . PHE A 1 234 ? -38.007 7.051 4.243 1.00 83.50 234 PHE A CA 1
ATOM 1842 C C . PHE A 1 234 ? -38.712 7.462 2.947 1.00 83.50 234 PHE A C 1
ATOM 1844 O O . PHE A 1 234 ? -39.456 6.686 2.349 1.00 83.50 234 PHE A O 1
ATOM 1851 N N . MET A 1 235 ? -38.477 8.700 2.521 1.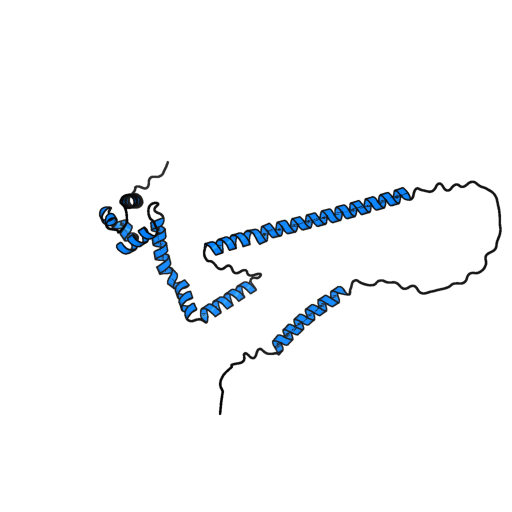00 81.94 235 MET A N 1
ATOM 1852 C CA . MET A 1 235 ? -38.982 9.218 1.254 1.00 81.94 235 MET A CA 1
ATOM 1853 C C . MET A 1 235 ? -37.973 8.944 0.138 1.00 81.94 235 MET A C 1
ATOM 1855 O O . MET A 1 235 ? -36.830 9.408 0.181 1.00 81.94 235 MET A O 1
ATOM 1859 N N . LEU A 1 236 ? -38.398 8.203 -0.885 1.00 81.88 236 LEU A N 1
ATOM 1860 C CA . LEU A 1 236 ? -37.642 8.073 -2.127 1.00 81.88 236 LEU A CA 1
ATOM 1861 C C . LEU A 1 236 ? -37.659 9.429 -2.838 1.00 81.88 236 LEU A C 1
ATOM 1863 O O . LEU A 1 236 ? -38.720 9.990 -3.093 1.00 81.88 236 LEU A O 1
ATOM 1867 N N . LYS A 1 237 ? -36.476 9.970 -3.133 1.00 73.31 237 LYS A N 1
ATOM 1868 C CA . LYS A 1 237 ? -36.360 11.121 -4.029 1.00 73.31 237 LYS A CA 1
ATOM 1869 C C . LYS A 1 237 ? -36.704 10.640 -5.438 1.00 73.31 237 LYS A C 1
ATOM 1871 O O . LYS A 1 237 ? -35.937 9.854 -5.992 1.00 73.31 237 LYS A O 1
ATOM 1876 N N . GLU A 1 238 ? -37.856 11.067 -5.950 1.00 64.56 238 GLU A N 1
ATOM 1877 C CA . GLU A 1 238 ? -38.207 10.965 -7.374 1.00 64.56 238 GLU A CA 1
ATOM 1878 C C . GLU A 1 238 ? -37.226 11.752 -8.255 1.00 64.56 238 GLU A C 1
ATOM 1880 O O . GLU A 1 238 ? -36.712 12.806 -7.796 1.00 64.56 238 GLU A O 1
#

Sequence (238 aa):
MDNNDKTAKEINMDSSSMASVLAAVGRMRDEFENGSSALTNQDTDMSHKRQKVESAPACFKTSRLNYQPECPSWNHTYIYIYIYIYIYIYIYIYIYIYIYIYIYIYIYIYLHAPLVELNKFAIRNSLTLLVAHSNIEGATYLNNLRAVASSSTTARASVGKLIAGKEAQTALEGAIGSLKSIRAINTRDSQRLLAQFGSIRDVVLHADASALENVDGLGPRKVDSLVDALRGEFMLKE